Protein AF-A0A2M9LWJ1-F1 (afdb_monomer)

Secondary structure (DSSP, 8-state):
---TTS-EEEEEEE-----TTSSS----HHHHHHHHHHHHHHTT--EEEEEEE-SS-GGGGTTSSPTT-EEE--SS--BTTS---EEEEES---SSEEEEEPPP-S-SB-EEEEE-----SS-EE--B-TTT-PEEEEGGG--STTPPEEEE-----STT-EE---------------

Foldseek 3Di:
DDDPPQLEAEEEDDADLDDPPDPDDRQCLQVVQVVVCVVCVVVVRNKYKYWFFRNAAPVVCPPSHPPQKDKAFAVWQQFDVTGRGTTMIISDDDPQWHWHADDDPPDRGGIDTDGPPPDDDQFFDWDADPVPRFTFFFPPLDPDPPTDTDTHHDDPDDRRGDGDPDDDDDDDDDDDDD

Structure (mmCIF, N/CA/C/O backbone):
data_AF-A0A2M9LWJ1-F1
#
_entry.id   AF-A0A2M9LWJ1-F1
#
loop_
_atom_site.group_PDB
_atom_site.id
_atom_site.type_symbol
_atom_site.label_atom_id
_atom_site.label_alt_id
_atom_site.label_comp_id
_atom_site.label_asym_id
_atom_site.label_entity_id
_atom_site.label_seq_id
_atom_site.pdbx_PDB_ins_code
_atom_site.Cartn_x
_atom_site.Cartn_y
_atom_site.Cartn_z
_atom_site.occupancy
_atom_site.B_iso_or_equiv
_atom_site.auth_seq_id
_atom_site.auth_comp_id
_atom_site.auth_asym_id
_atom_site.auth_atom_id
_atom_site.pdbx_PDB_model_num
ATOM 1 N N . MET A 1 1 ? -8.761 3.188 8.878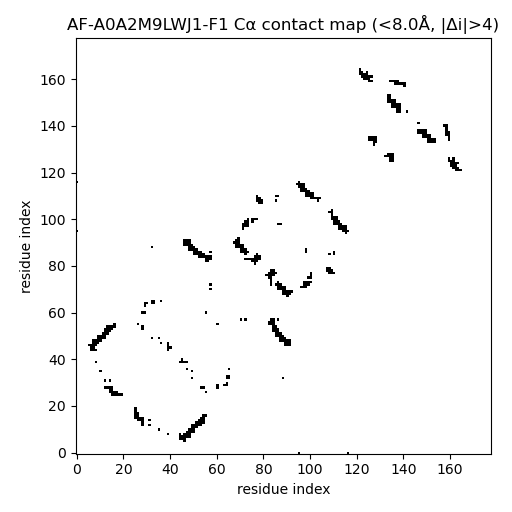 1.00 38.19 1 MET A N 1
ATOM 2 C CA . MET A 1 1 ? -7.826 3.070 10.021 1.00 38.19 1 MET A CA 1
ATOM 3 C C . MET A 1 1 ? -7.376 1.626 10.063 1.00 38.19 1 MET A C 1
ATOM 5 O O . MET A 1 1 ? -8.198 0.788 10.405 1.00 38.19 1 MET A O 1
ATOM 9 N N . VAL A 1 2 ? -6.144 1.337 9.644 1.00 34.84 2 VAL A N 1
ATOM 10 C CA . VAL A 1 2 ? -5.595 -0.022 9.734 1.00 34.84 2 VAL A CA 1
ATOM 11 C C . VAL A 1 2 ? -5.084 -0.210 11.159 1.00 34.84 2 VAL A C 1
ATOM 13 O O . VAL A 1 2 ? -4.235 0.548 11.622 1.00 34.84 2 VAL A O 1
ATOM 16 N N . ARG A 1 3 ? -5.701 -1.128 11.899 1.00 43.53 3 ARG A N 1
ATOM 17 C CA . ARG A 1 3 ? -5.368 -1.469 13.288 1.00 43.53 3 ARG A CA 1
ATOM 18 C C . ARG A 1 3 ? -4.358 -2.621 13.253 1.00 43.53 3 ARG A C 1
ATOM 20 O O . ARG A 1 3 ? -4.445 -3.476 12.378 1.00 43.53 3 ARG A O 1
ATOM 27 N N . SER A 1 4 ? -3.451 -2.731 14.229 1.00 43.22 4 SER A N 1
ATOM 28 C CA . SER A 1 4 ? -2.520 -3.882 14.292 1.00 43.22 4 SER A CA 1
ATOM 29 C C . SER A 1 4 ? -3.227 -5.250 14.426 1.00 43.22 4 SER A C 1
ATOM 31 O O . SER A 1 4 ? -2.601 -6.288 14.245 1.00 43.22 4 SER A O 1
ATOM 33 N N . ALA A 1 5 ? -4.547 -5.254 14.660 1.00 47.94 5 ALA A N 1
ATOM 34 C CA . ALA A 1 5 ? -5.432 -6.418 14.663 1.00 47.94 5 ALA A CA 1
ATOM 35 C C . ALA A 1 5 ? -5.882 -6.906 13.264 1.00 47.94 5 ALA A C 1
ATOM 37 O O . ALA A 1 5 ? -6.623 -7.882 13.177 1.00 47.94 5 ALA A O 1
ATOM 38 N N . ASP A 1 6 ? -5.483 -6.255 12.165 1.00 59.81 6 ASP A N 1
ATOM 39 C CA . ASP A 1 6 ? -6.074 -6.515 10.844 1.00 59.81 6 ASP A CA 1
ATOM 40 C C . ASP A 1 6 ? -5.615 -7.807 10.145 1.00 59.81 6 ASP A C 1
ATOM 42 O O . ASP A 1 6 ? -6.135 -8.099 9.067 1.00 59.81 6 ASP A O 1
ATOM 46 N N . HIS A 1 7 ? -4.696 -8.590 10.731 1.00 78.38 7 HIS A N 1
ATOM 47 C CA . HIS A 1 7 ? -4.154 -9.824 10.133 1.00 78.38 7 HIS A CA 1
ATOM 48 C C . HIS A 1 7 ? -3.748 -9.630 8.659 1.00 78.38 7 HIS A C 1
ATOM 50 O O . HIS A 1 7 ? -4.214 -10.341 7.766 1.00 78.38 7 HIS A O 1
ATOM 56 N N . VAL A 1 8 ? -2.893 -8.637 8.403 1.00 83.38 8 VAL A N 1
ATOM 57 C CA . VAL A 1 8 ? -2.339 -8.349 7.073 1.00 83.38 8 VAL A CA 1
ATOM 58 C C . VAL A 1 8 ? -0.885 -8.808 7.026 1.00 83.38 8 VAL A C 1
ATOM 60 O O . VAL A 1 8 ? -0.083 -8.396 7.862 1.00 83.38 8 VAL A O 1
ATOM 63 N N . LEU A 1 9 ? -0.534 -9.651 6.052 1.00 84.81 9 LEU A N 1
ATOM 64 C CA . LEU A 1 9 ? 0.857 -10.010 5.778 1.00 84.81 9 LEU A CA 1
ATOM 65 C C . LEU A 1 9 ? 1.470 -9.004 4.801 1.00 84.81 9 LEU A C 1
ATOM 67 O O . LEU A 1 9 ? 0.898 -8.763 3.741 1.00 84.81 9 LEU A O 1
ATOM 71 N N . PHE A 1 10 ? 2.647 -8.471 5.122 1.00 89.06 10 PHE A N 1
ATOM 72 C CA . PHE A 1 10 ? 3.392 -7.559 4.253 1.00 89.06 10 PHE A CA 1
ATOM 73 C C . PHE A 1 10 ? 4.615 -8.256 3.650 1.00 89.06 10 PHE A C 1
ATOM 75 O O . PHE A 1 10 ? 5.293 -9.025 4.335 1.00 89.06 10 PHE A O 1
ATOM 82 N N . ALA A 1 11 ? 4.906 -7.966 2.385 1.00 87.56 11 ALA A N 1
ATOM 83 C CA . ALA A 1 11 ? 6.144 -8.338 1.715 1.00 87.56 11 ALA A CA 1
ATOM 84 C C . ALA A 1 11 ? 6.721 -7.155 0.943 1.00 87.56 11 ALA A C 1
ATOM 86 O O . ALA A 1 11 ? 5.984 -6.416 0.292 1.00 87.56 11 ALA A O 1
ATOM 87 N N . SER A 1 12 ? 8.047 -7.045 0.983 1.00 88.25 12 SER A N 1
ATOM 88 C CA . SER A 1 12 ? 8.803 -6.215 0.051 1.00 88.25 12 SER A CA 1
ATOM 89 C C . SER A 1 12 ? 9.135 -7.028 -1.202 1.00 88.25 12 SER A C 1
ATOM 91 O O . SER A 1 12 ? 9.485 -8.209 -1.095 1.00 88.25 12 SER A O 1
ATOM 93 N N . VAL A 1 13 ? 8.996 -6.420 -2.377 1.00 88.69 13 VAL A N 1
ATOM 94 C CA . VAL A 1 13 ? 9.279 -7.020 -3.683 1.00 88.69 13 VAL A CA 1
ATOM 95 C C . VAL A 1 13 ? 10.313 -6.174 -4.416 1.00 88.69 13 VAL A C 1
ATOM 97 O O . VAL A 1 13 ? 10.256 -4.950 -4.394 1.00 88.69 13 VAL A O 1
ATOM 100 N N . HIS A 1 14 ? 11.248 -6.855 -5.071 1.00 89.81 14 HIS A N 1
ATOM 101 C CA . HIS A 1 14 ? 12.153 -6.278 -6.054 1.00 89.81 14 HIS A CA 1
ATOM 102 C C . HIS A 1 14 ? 12.177 -7.247 -7.241 1.00 89.81 14 HIS A C 1
ATOM 104 O O . HIS A 1 14 ? 12.810 -8.303 -7.181 1.00 89.81 14 HIS A O 1
ATOM 110 N N . ALA A 1 15 ? 11.381 -6.948 -8.263 1.00 88.81 15 ALA A N 1
ATOM 111 C CA . ALA A 1 15 ? 11.248 -7.754 -9.470 1.00 88.81 15 ALA A CA 1
ATOM 112 C C . ALA A 1 15 ? 12.437 -7.524 -10.411 1.00 88.81 15 ALA A C 1
ATOM 114 O O . ALA A 1 15 ? 13.068 -6.472 -10.390 1.00 88.81 15 ALA A O 1
ATOM 115 N N . SER A 1 16 ? 12.738 -8.494 -11.265 1.00 85.50 16 SER A N 1
ATOM 116 C CA . SER A 1 16 ? 13.806 -8.382 -12.252 1.00 85.50 16 SER A CA 1
ATOM 117 C C . SER A 1 16 ? 13.533 -7.270 -13.267 1.00 85.50 16 SER A C 1
ATOM 119 O O . SER A 1 16 ? 12.452 -7.183 -13.853 1.00 85.50 16 SER A O 1
ATOM 121 N N . ALA A 1 17 ? 14.566 -6.482 -13.567 1.00 78.25 17 ALA A N 1
ATOM 122 C CA . ALA A 1 17 ? 14.519 -5.449 -14.597 1.00 78.25 17 ALA A CA 1
ATOM 123 C C . ALA A 1 17 ? 14.454 -5.989 -16.045 1.00 78.25 17 ALA A C 1
ATOM 125 O O . ALA A 1 17 ? 14.194 -5.185 -16.934 1.00 78.25 17 ALA A O 1
ATOM 126 N N . GLY A 1 18 ? 14.651 -7.307 -16.263 1.00 67.56 18 GLY A N 1
ATOM 127 C CA . GLY A 1 18 ? 14.915 -8.066 -17.514 1.00 67.56 18 GLY A CA 1
ATOM 128 C C . GLY A 1 18 ? 14.468 -7.530 -18.897 1.00 67.56 18 GLY A C 1
ATOM 129 O O . GLY A 1 18 ? 13.638 -6.640 -19.034 1.00 67.56 18 GLY A O 1
ATOM 130 N N . ASN A 1 19 ? 15.038 -8.082 -19.975 1.00 54.03 19 ASN A N 1
ATOM 131 C CA . ASN A 1 19 ? 15.033 -7.483 -21.320 1.00 54.03 19 ASN A CA 1
ATOM 132 C C . ASN A 1 19 ? 13.627 -7.355 -21.959 1.00 54.03 19 ASN A C 1
ATOM 134 O O . ASN A 1 19 ? 12.886 -8.328 -22.061 1.00 54.03 19 ASN A O 1
ATOM 138 N N . ARG A 1 20 ? 13.293 -6.167 -22.492 1.00 55.47 20 ARG A N 1
ATOM 139 C CA . ARG A 1 20 ? 12.019 -5.885 -23.193 1.00 55.47 20 ARG A CA 1
ATOM 140 C C . ARG A 1 20 ? 11.895 -6.567 -24.573 1.00 55.47 20 ARG A C 1
ATOM 142 O O . ARG A 1 20 ? 10.786 -6.670 -25.087 1.00 55.47 20 ARG A O 1
ATOM 149 N N . ASN A 1 21 ? 13.000 -7.049 -25.161 1.00 49.41 21 ASN A N 1
ATOM 150 C CA . ASN A 1 21 ? 13.077 -7.451 -26.581 1.00 49.41 21 ASN A CA 1
ATOM 151 C C . ASN A 1 21 ? 13.347 -8.950 -26.862 1.00 49.41 21 ASN A C 1
ATOM 153 O O . ASN A 1 21 ? 13.625 -9.312 -28.004 1.00 49.41 21 ASN A O 1
ATOM 157 N N . GLY A 1 22 ? 13.275 -9.843 -25.872 1.00 39.69 22 GLY A N 1
ATOM 158 C CA . GLY A 1 22 ? 13.465 -11.289 -26.067 1.00 39.69 22 GLY A CA 1
ATOM 159 C C . GLY A 1 22 ? 12.186 -12.061 -25.763 1.00 39.69 22 GLY A C 1
ATOM 160 O O . GLY A 1 22 ? 11.661 -11.965 -24.661 1.00 39.69 22 GLY A O 1
ATOM 161 N N . GLY A 1 23 ? 11.659 -12.810 -26.733 1.00 39.06 23 GLY A N 1
ATOM 162 C CA . GLY A 1 23 ? 10.377 -13.507 -26.629 1.00 39.06 23 GLY A CA 1
ATOM 163 C C . GLY A 1 23 ? 10.210 -14.358 -25.362 1.00 39.06 23 GLY A C 1
ATOM 164 O O . GLY A 1 23 ? 10.732 -15.462 -25.274 1.00 39.06 23 GLY A O 1
ATOM 165 N N . GLY A 1 24 ? 9.379 -13.863 -24.441 1.00 48.12 24 GLY A N 1
ATOM 166 C CA . GLY A 1 24 ? 8.673 -14.639 -23.423 1.00 48.12 24 GLY A CA 1
ATOM 167 C C . GLY A 1 24 ? 9.402 -14.871 -22.092 1.00 48.12 24 GLY A C 1
ATOM 168 O O . GLY A 1 24 ? 10.193 -15.801 -21.995 1.00 48.12 24 GLY A O 1
ATOM 169 N N . ARG A 1 25 ? 8.928 -14.161 -21.042 1.00 50.69 25 ARG A N 1
ATOM 170 C CA . ARG A 1 25 ? 8.885 -14.512 -19.586 1.00 50.69 25 ARG A CA 1
ATOM 171 C C . ARG A 1 25 ? 9.586 -13.577 -18.565 1.00 50.69 25 ARG A C 1
ATOM 173 O O . ARG A 1 25 ? 9.673 -13.966 -17.406 1.00 50.69 25 ARG A O 1
ATOM 180 N N . ASP A 1 26 ? 9.910 -12.323 -18.891 1.00 53.44 26 ASP A N 1
ATOM 181 C CA . ASP A 1 26 ? 10.683 -11.427 -17.990 1.00 53.44 26 ASP A CA 1
ATOM 182 C C . ASP A 1 26 ? 9.861 -10.362 -17.219 1.00 53.44 26 ASP A C 1
ATOM 184 O O . ASP A 1 26 ? 10.235 -9.192 -17.133 1.00 53.44 26 ASP A O 1
ATOM 188 N N . ALA A 1 27 ? 8.721 -10.756 -16.646 1.00 63.47 27 ALA A N 1
ATOM 189 C CA . ALA A 1 27 ? 8.025 -9.981 -15.609 1.00 63.47 27 ALA A CA 1
ATOM 190 C C . ALA A 1 27 ? 7.715 -10.930 -14.446 1.00 63.47 27 ALA A C 1
ATOM 192 O O . ALA A 1 27 ? 6.667 -11.583 -14.410 1.00 63.47 27 ALA A O 1
ATOM 193 N N . ASP A 1 28 ? 8.671 -11.081 -13.534 1.00 82.56 28 ASP A N 1
ATOM 194 C CA . ASP A 1 28 ? 8.574 -11.964 -12.369 1.00 82.56 28 ASP A CA 1
ATOM 195 C C . ASP A 1 28 ? 7.789 -11.342 -11.202 1.00 82.56 28 ASP A C 1
ATOM 197 O O . ASP A 1 28 ? 7.382 -12.075 -10.299 1.00 82.56 28 ASP A O 1
ATOM 201 N N . GLY A 1 29 ? 7.437 -10.054 -11.285 1.00 86.69 29 GLY A N 1
ATOM 202 C CA . GLY A 1 29 ? 6.524 -9.368 -10.365 1.00 86.69 29 GLY A CA 1
ATOM 203 C C . GLY A 1 29 ? 5.221 -10.140 -10.088 1.00 86.69 29 GLY A C 1
ATOM 204 O O . GLY A 1 29 ? 5.003 -10.572 -8.953 1.00 86.69 29 GLY A O 1
ATOM 205 N N . PRO A 1 30 ? 4.354 -10.414 -11.087 1.00 88.38 30 PRO A N 1
ATOM 206 C CA . PRO A 1 30 ? 3.117 -11.162 -10.853 1.00 88.38 30 PRO A CA 1
ATOM 207 C C . PRO A 1 30 ? 3.336 -12.593 -10.328 1.00 88.38 30 PRO A C 1
ATOM 209 O O . PRO A 1 30 ? 2.614 -13.004 -9.415 1.00 88.38 30 PRO A O 1
ATOM 212 N N . PRO A 1 31 ? 4.308 -13.386 -10.829 1.00 88.69 31 PRO A N 1
ATOM 213 C CA . PRO A 1 31 ? 4.704 -14.636 -10.179 1.00 88.69 31 PRO A CA 1
ATOM 214 C C . PRO A 1 31 ? 5.088 -14.502 -8.695 1.00 88.69 31 PRO A C 1
ATOM 216 O O . PRO A 1 31 ? 4.657 -15.346 -7.904 1.00 88.69 31 PRO A O 1
ATOM 219 N N . LEU A 1 32 ? 5.849 -13.475 -8.301 1.00 89.75 32 LEU A N 1
ATOM 220 C CA . LEU A 1 32 ? 6.215 -13.216 -6.901 1.00 89.75 32 LEU A CA 1
ATOM 221 C C . LEU A 1 32 ? 4.973 -12.917 -6.051 1.00 89.75 32 LEU A C 1
ATOM 223 O O . LEU A 1 32 ? 4.789 -13.536 -5.001 1.00 89.75 32 LEU A O 1
ATOM 227 N N . VAL A 1 33 ? 4.061 -12.077 -6.551 1.00 92.25 33 VAL A N 1
ATOM 228 C CA . VAL A 1 33 ? 2.785 -11.762 -5.881 1.00 92.25 33 VAL A CA 1
ATOM 229 C C . VAL A 1 33 ? 1.932 -13.016 -5.688 1.00 92.25 33 VAL A C 1
ATOM 231 O O . VAL A 1 33 ? 1.419 -13.250 -4.596 1.00 92.25 33 VAL A O 1
ATOM 234 N N . ARG A 1 34 ? 1.810 -13.880 -6.707 1.00 92.50 34 ARG A N 1
ATOM 235 C CA . ARG A 1 34 ? 1.049 -15.139 -6.588 1.00 92.50 34 ARG A CA 1
ATOM 236 C C . ARG A 1 34 ? 1.642 -16.076 -5.536 1.00 92.50 34 ARG A C 1
ATOM 238 O O . ARG A 1 34 ? 0.894 -16.666 -4.758 1.00 92.50 34 ARG A O 1
ATOM 245 N N . ARG A 1 35 ? 2.973 -16.209 -5.493 1.00 91.31 35 ARG A N 1
ATOM 246 C CA . ARG A 1 35 ? 3.663 -17.027 -4.479 1.00 91.31 35 ARG A CA 1
ATOM 247 C C . ARG A 1 35 ? 3.442 -16.472 -3.076 1.00 91.31 35 ARG A C 1
ATOM 249 O O . ARG A 1 35 ? 3.185 -17.242 -2.154 1.00 91.31 35 ARG A O 1
ATOM 256 N N . PHE A 1 36 ? 3.494 -15.154 -2.927 1.00 92.00 36 PHE A N 1
ATOM 257 C CA . PHE A 1 36 ? 3.243 -14.489 -1.657 1.00 92.00 36 PHE A CA 1
ATOM 258 C C . PHE A 1 36 ? 1.789 -14.645 -1.187 1.00 92.00 36 PHE A C 1
ATOM 260 O O . PHE A 1 36 ? 1.556 -15.055 -0.051 1.00 92.00 36 PHE A O 1
ATOM 267 N N . ALA A 1 37 ? 0.812 -14.432 -2.071 1.00 93.19 37 ALA A N 1
ATOM 268 C CA . ALA A 1 37 ? -0.602 -14.650 -1.771 1.00 93.19 37 ALA A CA 1
ATOM 269 C C . ALA A 1 37 ? -0.882 -16.109 -1.355 1.00 93.19 37 ALA A C 1
ATOM 271 O O . ALA A 1 37 ? -1.587 -16.355 -0.376 1.00 93.19 37 ALA A O 1
ATOM 272 N N . ALA A 1 38 ? -0.272 -17.088 -2.036 1.00 93.06 38 ALA A N 1
ATOM 273 C CA . ALA A 1 38 ? -0.357 -18.496 -1.645 1.00 93.06 38 ALA A CA 1
ATOM 274 C C . ALA A 1 38 ? 0.287 -18.757 -0.269 1.00 93.06 38 ALA A C 1
ATOM 276 O O . ALA A 1 38 ? -0.269 -19.479 0.556 1.00 93.06 38 ALA A O 1
ATOM 277 N N . ALA A 1 39 ? 1.432 -18.132 0.017 1.00 88.94 39 ALA A N 1
ATOM 278 C CA . ALA A 1 39 ? 2.107 -18.240 1.307 1.00 88.94 39 ALA A CA 1
ATOM 279 C C . ALA A 1 39 ? 1.286 -17.637 2.464 1.00 88.94 39 ALA A C 1
ATOM 281 O O . ALA A 1 39 ? 1.314 -18.190 3.570 1.00 88.94 39 ALA A O 1
ATOM 282 N N . ALA A 1 40 ? 0.555 -16.544 2.218 1.00 89.31 40 ALA A N 1
ATOM 283 C CA . ALA A 1 40 ? -0.401 -15.965 3.160 1.00 89.31 40 ALA A CA 1
ATOM 284 C C . ALA A 1 40 ? -1.571 -16.928 3.422 1.00 89.31 40 ALA A C 1
ATOM 286 O O . ALA A 1 40 ? -1.889 -17.213 4.579 1.00 89.31 40 ALA A O 1
ATOM 287 N N . ALA A 1 41 ? -2.130 -17.522 2.361 1.00 90.12 41 ALA A N 1
ATOM 288 C CA . ALA A 1 41 ? -3.214 -18.498 2.460 1.00 90.12 41 ALA A CA 1
ATOM 289 C C . ALA A 1 41 ? -2.818 -19.742 3.278 1.00 90.12 41 ALA A C 1
ATOM 291 O O . ALA A 1 41 ? -3.551 -20.133 4.186 1.00 90.12 41 ALA A O 1
ATOM 292 N N . THR A 1 42 ? -1.627 -20.313 3.051 1.00 91.44 42 THR A N 1
ATOM 293 C CA . THR A 1 42 ? -1.104 -21.447 3.845 1.00 91.44 42 THR A CA 1
ATOM 294 C C . THR A 1 42 ? -0.969 -21.106 5.333 1.00 91.44 42 THR A C 1
ATOM 296 O O . THR A 1 42 ? -1.140 -21.971 6.189 1.00 91.44 42 THR A O 1
ATOM 299 N N . ARG A 1 43 ? -0.705 -19.836 5.659 1.00 85.88 43 ARG A N 1
ATOM 300 C CA . ARG A 1 43 ? -0.620 -19.326 7.038 1.00 85.88 43 ARG A CA 1
ATOM 301 C C . ARG A 1 43 ? -1.971 -18.902 7.615 1.00 85.88 43 ARG A C 1
ATOM 303 O O . ARG A 1 43 ? -2.010 -18.419 8.741 1.00 85.88 43 ARG A O 1
ATOM 310 N N . ARG A 1 44 ? -3.068 -19.082 6.868 1.00 88.00 44 ARG A N 1
ATOM 311 C CA . ARG A 1 44 ? -4.422 -18.623 7.225 1.00 88.00 44 ARG A CA 1
ATOM 312 C C . ARG A 1 44 ? -4.498 -17.109 7.458 1.00 88.00 44 ARG A C 1
ATOM 314 O O . ARG A 1 44 ? -5.311 -16.641 8.249 1.00 88.00 44 ARG A O 1
ATOM 321 N N . ILE A 1 45 ? -3.666 -16.345 6.752 1.00 86.69 45 ILE A N 1
ATOM 322 C CA . ILE A 1 45 ? -3.702 -14.884 6.765 1.00 86.69 45 ILE A CA 1
ATOM 323 C C . ILE A 1 45 ? -4.506 -14.432 5.546 1.00 86.69 45 ILE A C 1
ATOM 325 O O . ILE A 1 45 ? -4.073 -14.590 4.406 1.00 86.69 45 ILE A O 1
ATOM 329 N N . ALA A 1 46 ? -5.707 -13.908 5.792 1.00 86.44 46 ALA A N 1
ATOM 330 C CA . ALA A 1 46 ? -6.672 -13.592 4.739 1.00 86.44 46 ALA A CA 1
ATOM 331 C C . ALA A 1 46 ? -6.304 -12.346 3.919 1.00 86.44 46 ALA A C 1
ATOM 333 O O . ALA A 1 46 ? -6.779 -12.192 2.796 1.00 86.44 46 ALA A O 1
ATOM 334 N N . ARG A 1 47 ? -5.483 -11.448 4.471 1.00 90.00 47 ARG A N 1
ATOM 335 C CA . ARG A 1 47 ? -5.129 -10.168 3.854 1.00 90.00 47 ARG A CA 1
ATOM 336 C C . ARG A 1 47 ? -3.630 -10.093 3.610 1.00 90.00 47 ARG A C 1
ATOM 338 O O . ARG A 1 47 ? -2.839 -10.470 4.473 1.00 90.00 47 ARG A O 1
ATOM 345 N N . TRP A 1 48 ? -3.229 -9.593 2.452 1.00 91.12 48 TRP A N 1
ATOM 346 C CA . TRP A 1 48 ? -1.821 -9.498 2.086 1.00 91.12 48 TRP A CA 1
ATOM 347 C C . TRP A 1 48 ? -1.529 -8.229 1.291 1.00 91.12 48 TRP A C 1
ATOM 349 O O . TRP A 1 48 ? -2.390 -7.724 0.573 1.00 91.12 48 TRP A O 1
ATOM 359 N N . VAL A 1 49 ? -0.306 -7.725 1.423 1.00 90.88 49 VAL A N 1
ATOM 360 C CA . VAL A 1 49 ? 0.230 -6.564 0.704 1.00 90.88 49 VAL A CA 1
ATOM 361 C C . VAL A 1 49 ? 1.630 -6.906 0.211 1.00 90.88 49 VAL A C 1
ATOM 363 O O . VAL A 1 49 ? 2.492 -7.276 1.005 1.00 90.88 49 VAL A O 1
ATOM 366 N N . ALA A 1 50 ? 1.854 -6.786 -1.092 1.00 92.06 50 ALA A N 1
ATOM 367 C CA . ALA A 1 50 ? 3.171 -6.857 -1.712 1.00 92.06 50 ALA A CA 1
ATOM 368 C C . ALA A 1 50 ? 3.515 -5.467 -2.249 1.00 92.06 50 ALA A C 1
ATOM 370 O O . ALA A 1 50 ? 2.776 -4.953 -3.083 1.00 92.06 50 ALA A O 1
ATOM 371 N N . LEU A 1 51 ? 4.596 -4.862 -1.765 1.00 91.25 51 LEU A N 1
ATOM 372 C CA . LEU A 1 51 ? 5.005 -3.504 -2.124 1.00 91.25 51 LEU A CA 1
ATOM 373 C C . LEU A 1 51 ? 6.477 -3.448 -2.525 1.00 91.25 51 LEU A C 1
ATOM 375 O O . LEU A 1 51 ? 7.275 -4.223 -2.006 1.00 91.25 51 LEU A O 1
ATOM 379 N N . GLY A 1 52 ? 6.837 -2.519 -3.402 1.00 89.62 52 GLY A N 1
ATOM 380 C CA . GLY A 1 52 ? 8.226 -2.273 -3.787 1.00 89.62 52 GLY A CA 1
ATOM 381 C C . GLY A 1 52 ? 8.385 -2.082 -5.287 1.00 89.62 52 GLY A C 1
ATOM 382 O O . GLY A 1 52 ? 7.427 -1.707 -5.962 1.00 89.62 52 GLY A O 1
ATOM 383 N N . ASP A 1 53 ? 9.590 -2.354 -5.777 1.00 90.88 53 ASP A N 1
ATOM 384 C CA . ASP A 1 53 ? 9.976 -2.173 -7.172 1.00 90.88 53 ASP A CA 1
ATOM 385 C C . ASP A 1 53 ? 9.557 -3.390 -8.009 1.00 90.88 53 ASP A C 1
ATOM 387 O O . ASP A 1 53 ? 10.068 -4.503 -7.858 1.00 90.88 53 ASP A O 1
ATOM 391 N N . PHE A 1 54 ? 8.603 -3.186 -8.907 1.00 89.81 54 PHE A N 1
ATOM 392 C CA . PHE A 1 54 ? 8.117 -4.190 -9.848 1.00 89.81 54 PHE A CA 1
ATOM 393 C C . PHE A 1 54 ? 8.738 -4.064 -11.242 1.00 89.81 54 PHE A C 1
ATOM 395 O O . PHE A 1 54 ? 8.440 -4.891 -12.112 1.00 89.81 54 PHE A O 1
ATOM 402 N N . ASN A 1 55 ? 9.590 -3.059 -11.460 1.00 89.19 55 ASN A N 1
ATOM 403 C CA . ASN A 1 55 ? 10.349 -2.827 -12.683 1.00 89.19 55 ASN A CA 1
ATOM 404 C C . ASN A 1 55 ? 9.514 -2.724 -13.976 1.00 89.19 55 ASN A C 1
ATOM 406 O O . ASN A 1 55 ? 10.049 -2.850 -15.081 1.00 89.19 55 ASN A O 1
ATOM 410 N N . ARG A 1 56 ? 8.202 -2.481 -13.871 1.00 87.94 56 ARG A N 1
ATOM 411 C CA . ARG A 1 56 ? 7.260 -2.281 -14.989 1.00 87.94 56 ARG A CA 1
ATOM 412 C C . ARG A 1 56 ? 6.129 -1.373 -14.551 1.00 87.94 56 ARG A C 1
ATOM 414 O O . ARG A 1 56 ? 5.735 -1.468 -13.394 1.00 87.94 56 ARG A O 1
ATOM 421 N N . ASP A 1 57 ? 5.539 -0.629 -15.478 1.00 88.50 57 ASP A N 1
ATOM 422 C CA . ASP A 1 57 ? 4.382 0.208 -15.170 1.00 88.50 57 ASP A CA 1
ATOM 423 C C . ASP A 1 57 ? 3.180 -0.625 -14.680 1.00 88.50 57 ASP A C 1
ATOM 425 O O . ASP A 1 57 ? 2.985 -1.767 -15.129 1.00 88.50 57 ASP A O 1
ATOM 429 N N . PRO A 1 58 ? 2.323 -0.081 -13.793 1.00 87.88 58 PRO A N 1
ATOM 430 C CA . PRO A 1 58 ? 1.255 -0.861 -13.169 1.00 87.88 58 PRO A CA 1
ATOM 431 C C . PRO A 1 58 ? 0.270 -1.465 -14.180 1.00 87.88 58 PRO A C 1
ATOM 433 O O . PRO A 1 58 ? -0.216 -2.586 -14.004 1.00 87.88 58 PRO A O 1
ATOM 436 N N . GLY A 1 59 ? 0.012 -0.748 -15.281 1.00 83.31 59 GLY A N 1
ATOM 437 C CA . GLY A 1 59 ? -0.873 -1.195 -16.357 1.00 83.31 59 GLY A CA 1
ATOM 438 C C . GLY A 1 59 ? -0.382 -2.449 -17.089 1.00 83.31 59 GLY A C 1
ATOM 439 O O . GLY A 1 59 ? -1.204 -3.245 -17.546 1.00 83.31 59 GLY A O 1
ATOM 440 N N . GLU A 1 60 ? 0.934 -2.678 -17.150 1.00 82.19 60 GLU A N 1
ATOM 441 C CA . GLU A 1 60 ? 1.539 -3.829 -17.838 1.00 82.19 60 GLU A CA 1
ATOM 442 C C . GLU A 1 60 ? 1.369 -5.148 -17.067 1.00 82.19 60 GLU A C 1
ATOM 444 O O . GLU A 1 60 ? 1.512 -6.239 -17.628 1.00 82.19 60 GLU A O 1
ATOM 449 N N . GLN A 1 61 ? 1.041 -5.064 -15.776 1.00 75.62 61 GLN A N 1
ATOM 450 C CA . GLN A 1 61 ? 0.884 -6.219 -14.891 1.00 75.62 61 GLN A CA 1
ATOM 451 C C . GLN A 1 61 ? -0.566 -6.732 -14.820 1.00 75.62 61 GLN A C 1
ATOM 453 O O . GLN A 1 61 ? -0.833 -7.787 -14.225 1.00 75.62 61 GLN A O 1
ATOM 458 N N . ASN A 1 62 ? -1.508 -6.016 -15.444 1.00 70.38 62 ASN A N 1
ATOM 459 C CA . ASN A 1 62 ? -2.931 -6.339 -15.419 1.00 70.38 62 ASN A CA 1
ATOM 460 C C . ASN A 1 62 ? -3.231 -7.728 -16.013 1.00 70.38 62 ASN A C 1
ATOM 462 O O . ASN A 1 62 ? -2.649 -8.167 -17.003 1.00 70.38 62 ASN A O 1
ATOM 466 N N . GLY A 1 63 ? -4.152 -8.454 -15.371 1.00 69.62 63 GLY A N 1
ATOM 467 C CA . GLY A 1 63 ? -4.591 -9.791 -15.797 1.00 69.62 63 GLY A CA 1
ATOM 468 C C . GLY A 1 63 ? -3.653 -10.950 -15.428 1.00 69.62 63 GLY A C 1
ATOM 469 O O . GLY A 1 63 ? -3.988 -12.105 -15.680 1.00 69.62 63 GLY A O 1
ATOM 470 N N . ARG A 1 64 ? -2.499 -10.682 -14.798 1.00 80.12 64 ARG A N 1
ATOM 471 C CA . ARG A 1 64 ? -1.542 -11.717 -14.343 1.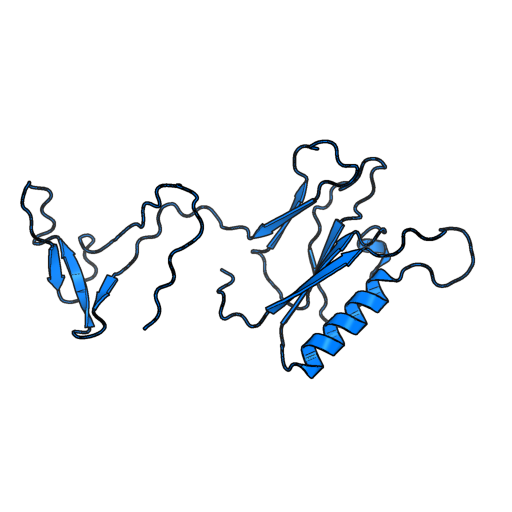00 80.12 64 ARG A CA 1
ATOM 472 C C . ARG A 1 64 ? -1.542 -11.919 -12.823 1.00 80.12 64 ARG A C 1
ATOM 474 O O . ARG A 1 64 ? -0.766 -12.724 -12.306 1.00 80.12 64 ARG A O 1
ATOM 481 N N . LEU A 1 65 ? -2.392 -11.202 -12.100 1.00 88.38 65 LEU A N 1
ATOM 482 C CA . LEU A 1 65 ? -2.441 -11.166 -10.638 1.00 88.38 65 LEU A CA 1
ATOM 483 C C . LEU A 1 65 ? -3.549 -12.081 -10.087 1.00 88.38 65 LEU A C 1
ATOM 485 O O . LEU A 1 65 ? -4.464 -12.442 -10.830 1.00 88.38 65 LEU A O 1
ATOM 489 N N . PRO A 1 66 ? -3.493 -12.475 -8.799 1.00 90.81 66 PRO A N 1
ATOM 490 C CA . PRO A 1 66 ? -4.620 -13.132 -8.139 1.00 90.81 66 PRO A CA 1
ATOM 491 C C . PRO A 1 66 ? -5.926 -12.338 -8.314 1.00 90.81 66 PRO A C 1
ATOM 493 O O . PRO A 1 66 ? -5.915 -11.105 -8.312 1.00 90.81 66 PRO A O 1
ATOM 496 N N . ALA A 1 67 ? -7.061 -13.029 -8.429 1.00 89.25 67 ALA A N 1
ATOM 497 C CA . ALA A 1 67 ? -8.365 -12.369 -8.511 1.00 89.25 67 ALA A CA 1
ATOM 498 C C . ALA A 1 67 ? -8.619 -11.479 -7.278 1.00 89.25 67 ALA A C 1
ATOM 500 O O . ALA A 1 67 ? -8.236 -11.831 -6.162 1.00 89.25 67 ALA A O 1
ATOM 501 N N . GLY A 1 68 ? -9.256 -10.323 -7.486 1.00 88.75 68 GLY A N 1
ATOM 502 C CA . GLY A 1 68 ? -9.506 -9.345 -6.420 1.00 88.75 68 GLY A CA 1
ATOM 503 C C . GLY A 1 68 ? -8.273 -8.545 -5.984 1.00 88.75 68 GLY A C 1
ATOM 504 O O . GLY A 1 68 ? -8.348 -7.821 -4.995 1.00 88.75 68 GLY A O 1
ATOM 505 N N . THR A 1 69 ? -7.148 -8.657 -6.701 1.00 91.62 69 THR A N 1
ATOM 506 C CA . THR A 1 69 ? -5.983 -7.797 -6.464 1.00 91.62 69 THR A CA 1
ATOM 507 C C . THR A 1 69 ? -6.285 -6.366 -6.895 1.00 91.62 69 THR A C 1
ATOM 509 O O . THR A 1 69 ? -6.779 -6.123 -7.994 1.00 91.62 69 THR A O 1
ATOM 512 N N . ARG A 1 70 ? -5.940 -5.425 -6.024 1.00 90.44 70 ARG A N 1
ATOM 513 C CA . ARG A 1 70 ? -5.940 -3.985 -6.250 1.00 90.44 70 ARG A CA 1
ATOM 514 C C . ARG A 1 70 ? -4.514 -3.485 -6.385 1.00 90.44 70 ARG A C 1
ATOM 516 O O . ARG A 1 70 ? -3.602 -4.048 -5.777 1.00 90.44 70 ARG A O 1
ATOM 523 N N . ILE A 1 71 ? -4.364 -2.429 -7.170 1.00 90.38 71 ILE A N 1
ATOM 524 C CA . ILE A 1 71 ? -3.112 -1.710 -7.372 1.00 90.38 71 ILE A CA 1
ATOM 525 C C . ILE A 1 71 ? -3.211 -0.393 -6.608 1.00 90.38 71 ILE A C 1
ATOM 527 O O . ILE A 1 71 ? -4.200 0.321 -6.752 1.00 90.38 71 ILE A O 1
ATOM 531 N N . TYR A 1 72 ? -2.201 -0.103 -5.795 1.00 88.88 72 TYR A N 1
ATOM 532 C CA . TYR A 1 72 ? -2.010 1.180 -5.133 1.00 88.88 72 TYR A CA 1
ATOM 533 C C . TYR A 1 72 ? -0.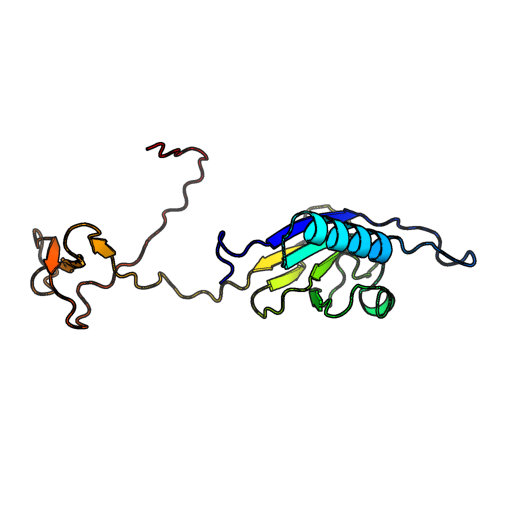732 1.793 -5.687 1.00 88.88 72 TYR A C 1
ATOM 535 O O . TYR A 1 72 ? 0.369 1.365 -5.333 1.00 88.88 72 TYR A O 1
ATOM 543 N N . ASN A 1 73 ? -0.893 2.751 -6.585 1.00 90.50 73 ASN A N 1
ATOM 544 C CA . ASN A 1 73 ? 0.181 3.422 -7.297 1.00 90.50 73 ASN A CA 1
ATOM 545 C C . ASN A 1 73 ? 0.047 4.945 -7.115 1.00 90.50 73 ASN A C 1
ATOM 547 O O . ASN A 1 73 ? -0.971 5.439 -6.633 1.00 90.50 73 ASN A O 1
ATOM 551 N N . SER A 1 74 ? 1.129 5.658 -7.388 1.00 87.00 74 SER A N 1
ATOM 552 C CA . SER A 1 74 ? 1.243 7.111 -7.254 1.00 87.00 74 SER A CA 1
ATOM 553 C C . SER A 1 74 ? 0.720 7.885 -8.461 1.00 87.00 74 SER A C 1
ATOM 555 O O . SER A 1 74 ? 0.530 9.097 -8.363 1.00 87.00 74 SER A O 1
ATOM 557 N N . GLU A 1 75 ? 0.525 7.188 -9.586 1.00 88.00 75 GLU A N 1
ATOM 558 C CA . GLU A 1 75 ? 0.207 7.756 -10.901 1.00 88.00 75 GLU A CA 1
ATOM 559 C C . GLU A 1 75 ? 1.291 8.729 -11.404 1.00 88.00 75 GLU A C 1
ATOM 561 O O . GLU A 1 75 ? 1.059 9.561 -12.281 1.00 88.00 75 GLU A O 1
ATOM 566 N N . GLN A 1 76 ? 2.493 8.632 -10.833 1.00 87.31 76 GLN A N 1
ATOM 567 C CA . GLN A 1 76 ? 3.648 9.477 -11.102 1.00 87.31 76 GLN A CA 1
ATOM 568 C C . GLN A 1 76 ? 4.886 8.604 -11.311 1.00 87.31 76 GLN A C 1
ATOM 570 O O . GLN A 1 76 ? 4.968 7.476 -10.828 1.00 87.31 76 GLN A O 1
ATOM 575 N N . ALA A 1 77 ? 5.882 9.144 -12.014 1.00 86.81 77 ALA A N 1
ATOM 576 C CA . ALA A 1 77 ? 7.172 8.483 -12.138 1.00 86.81 77 ALA A CA 1
ATOM 577 C C . ALA A 1 77 ? 7.826 8.330 -10.758 1.00 86.81 77 ALA A C 1
ATOM 579 O O . ALA A 1 77 ? 8.017 9.311 -10.033 1.00 86.81 77 ALA A O 1
ATOM 580 N N . THR A 1 78 ? 8.210 7.102 -10.417 1.00 87.19 78 THR A N 1
ATOM 581 C CA . THR A 1 78 ? 8.868 6.784 -9.142 1.00 87.19 78 THR A CA 1
ATOM 582 C C . THR A 1 78 ? 10.383 6.682 -9.281 1.00 87.19 78 THR A C 1
ATOM 584 O O . THR A 1 78 ? 11.064 6.493 -8.276 1.00 87.19 78 THR A O 1
ATOM 587 N N . GLN A 1 79 ? 10.910 6.842 -10.502 1.00 83.88 79 GLN A N 1
ATOM 588 C CA . GLN A 1 79 ? 12.330 6.714 -10.828 1.00 83.88 79 GLN A CA 1
ATOM 589 C C . GLN A 1 79 ? 12.810 7.675 -11.934 1.00 83.88 79 GLN A C 1
ATOM 591 O O . GLN A 1 79 ? 12.011 8.308 -12.626 1.00 83.88 79 GLN A O 1
ATOM 596 N N . ARG A 1 80 ? 14.137 7.808 -12.107 1.00 82.75 80 ARG A N 1
ATOM 597 C CA . ARG A 1 80 ? 14.782 8.845 -12.964 1.00 82.75 80 ARG A CA 1
ATOM 598 C C . ARG A 1 80 ? 14.464 8.759 -14.447 1.00 82.75 80 ARG A C 1
ATOM 600 O O . ARG A 1 80 ? 14.496 9.779 -15.122 1.00 82.75 80 ARG A O 1
ATOM 607 N N . SER A 1 81 ? 14.206 7.567 -14.958 1.00 83.00 81 SER A N 1
ATOM 608 C CA . SER A 1 81 ? 13.853 7.298 -16.352 1.00 83.00 81 SER A CA 1
ATOM 609 C C . SER A 1 81 ? 12.337 7.281 -16.588 1.00 83.00 81 SER A C 1
ATOM 611 O O . SER A 1 81 ? 11.877 6.601 -17.499 1.00 83.00 81 SER A O 1
ATOM 613 N N . GLU A 1 82 ? 11.578 8.010 -15.763 1.00 83.00 82 GLU A N 1
ATOM 614 C CA . GLU A 1 82 ? 10.169 8.383 -15.983 1.00 83.00 82 GLU A CA 1
ATOM 615 C C . GLU A 1 82 ? 9.125 7.250 -15.903 1.00 83.00 82 GLU A C 1
ATOM 617 O O . GLU A 1 82 ? 7.953 7.476 -16.186 1.00 83.00 82 GLU A O 1
ATOM 622 N N . GLY A 1 83 ? 9.511 6.049 -15.468 1.00 84.94 83 GLY A N 1
ATOM 623 C CA . GLY A 1 83 ? 8.573 4.942 -15.219 1.00 84.94 83 GLY A CA 1
ATOM 624 C C . GLY A 1 83 ? 7.961 4.966 -13.815 1.00 84.94 83 GLY A C 1
ATOM 625 O O . GLY A 1 83 ? 8.602 5.411 -12.860 1.00 84.94 83 GLY A O 1
ATOM 626 N N . GLU A 1 84 ? 6.750 4.434 -13.666 1.00 89.88 84 GLU A N 1
ATOM 627 C CA . GLU A 1 84 ? 6.165 4.122 -12.360 1.00 89.88 84 GLU A CA 1
ATOM 628 C C . GLU A 1 84 ? 6.491 2.667 -12.012 1.00 89.88 84 GLU A C 1
ATOM 630 O O . GLU A 1 84 ? 5.774 1.740 -12.380 1.00 89.88 84 GLU A O 1
ATOM 635 N N . LEU A 1 85 ? 7.625 2.444 -11.348 1.00 90.94 85 LEU A N 1
ATOM 636 C CA . LEU A 1 85 ? 8.121 1.092 -11.065 1.00 90.94 85 LEU A CA 1
ATOM 637 C C . LEU A 1 85 ? 7.786 0.634 -9.647 1.00 90.94 85 LEU A C 1
ATOM 639 O O . LEU A 1 85 ? 7.747 -0.565 -9.381 1.00 90.94 85 LEU A O 1
ATOM 643 N N . ASP A 1 86 ? 7.489 1.579 -8.758 1.00 91.38 86 ASP A N 1
ATOM 644 C CA . ASP A 1 86 ? 7.270 1.325 -7.346 1.00 91.38 86 ASP A CA 1
ATOM 645 C C . ASP A 1 86 ? 5.798 1.504 -6.968 1.00 91.38 86 ASP A C 1
ATOM 647 O O . ASP A 1 86 ? 5.254 2.607 -6.971 1.00 91.38 86 ASP A O 1
ATOM 651 N N . TYR A 1 87 ? 5.136 0.415 -6.596 1.00 90.94 87 TYR A N 1
ATOM 652 C CA . TYR A 1 87 ? 3.723 0.433 -6.207 1.00 90.94 87 TYR A CA 1
ATOM 653 C C . TYR A 1 87 ? 3.403 -0.731 -5.268 1.00 90.94 87 TYR A C 1
ATOM 655 O O . TYR A 1 87 ? 4.290 -1.463 -4.824 1.00 90.94 87 TYR A 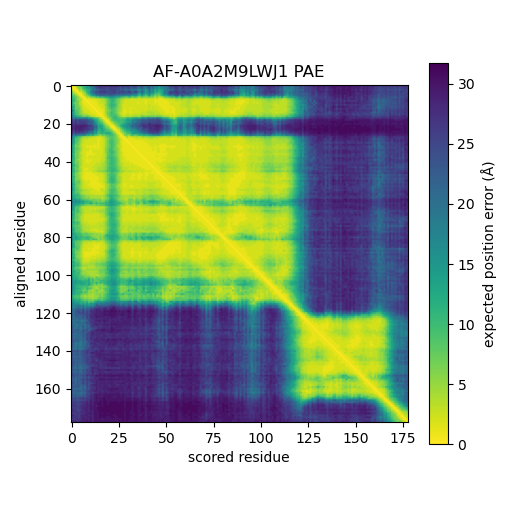O 1
ATOM 663 N N . MET A 1 88 ? 2.128 -0.893 -4.911 1.00 91.81 88 MET A N 1
ATOM 664 C CA . MET A 1 88 ? 1.662 -1.995 -4.072 1.00 91.81 88 MET A CA 1
ATOM 665 C C . MET A 1 88 ? 0.546 -2.783 -4.751 1.00 91.81 88 MET A C 1
ATOM 667 O O . MET A 1 88 ? -0.374 -2.216 -5.337 1.00 91.81 88 MET A O 1
ATOM 671 N N . PHE A 1 89 ? 0.577 -4.100 -4.577 1.00 92.12 89 PHE A N 1
ATOM 672 C CA . PHE A 1 89 ? -0.545 -4.990 -4.834 1.00 92.12 89 PHE A CA 1
ATOM 673 C C . PHE A 1 89 ? -1.126 -5.497 -3.522 1.00 92.12 89 PHE A C 1
ATOM 675 O O . PHE A 1 89 ? -0.393 -5.915 -2.623 1.00 92.12 89 PHE A O 1
ATOM 682 N N . SER A 1 90 ? -2.450 -5.530 -3.418 1.00 92.00 90 SER A N 1
ATOM 683 C CA . SER A 1 90 ? -3.117 -6.108 -2.253 1.00 92.00 90 SER A CA 1
ATOM 684 C C . SER A 1 90 ? -4.502 -6.636 -2.588 1.00 92.00 90 SER A C 1
ATOM 686 O O . SER A 1 90 ? -5.171 -6.118 -3.473 1.00 92.00 90 SER A O 1
ATOM 688 N N . ASN A 1 91 ? -4.969 -7.634 -1.842 1.00 91.50 91 ASN A N 1
ATOM 689 C CA . ASN A 1 91 ? -6.376 -8.037 -1.845 1.00 91.50 91 ASN A CA 1
ATOM 690 C C . ASN A 1 91 ? -7.245 -7.247 -0.845 1.00 91.50 91 ASN A C 1
ATOM 692 O O . ASN A 1 91 ? -8.422 -7.558 -0.670 1.00 91.50 91 ASN A O 1
ATOM 696 N N . VAL A 1 92 ? -6.674 -6.260 -0.153 1.00 88.19 92 VAL A N 1
ATOM 697 C CA . VAL A 1 92 ? -7.407 -5.355 0.733 1.00 88.19 92 VAL A CA 1
ATOM 698 C C . VAL A 1 92 ? -7.968 -4.212 -0.095 1.00 88.19 92 VAL A C 1
ATOM 700 O O . VAL A 1 92 ? -7.234 -3.567 -0.839 1.00 88.19 92 VAL A O 1
ATOM 703 N N . ASP A 1 93 ? -9.262 -3.955 0.065 1.00 86.50 93 ASP A N 1
ATOM 704 C CA . ASP A 1 93 ? -9.939 -2.770 -0.448 1.00 86.50 93 ASP A CA 1
ATOM 705 C C . ASP A 1 93 ? -9.936 -1.672 0.608 1.00 86.50 93 ASP A C 1
ATOM 707 O O . ASP A 1 93 ? -10.587 -1.796 1.648 1.00 86.50 93 ASP A O 1
ATOM 711 N N . THR A 1 94 ? -9.160 -0.620 0.379 1.00 79.31 94 THR A N 1
ATOM 712 C CA . THR A 1 94 ? -9.127 0.522 1.279 1.00 79.31 94 THR A CA 1
ATOM 713 C C . THR A 1 94 ? -8.820 1.799 0.524 1.00 79.31 94 THR A C 1
ATOM 715 O O . THR A 1 94 ? -7.995 1.830 -0.374 1.00 79.31 94 THR A O 1
ATOM 718 N N . GLN A 1 95 ? -9.449 2.889 0.941 1.00 74.25 95 GLN A N 1
ATOM 719 C CA . GLN A 1 95 ? -9.119 4.233 0.466 1.00 74.25 95 GLN A CA 1
ATOM 720 C C . GLN A 1 95 ? -8.047 4.898 1.336 1.00 74.25 95 GLN A C 1
ATOM 722 O O . GLN A 1 95 ? -7.650 6.028 1.087 1.00 74.25 95 GLN A O 1
ATOM 727 N N . THR A 1 96 ? -7.602 4.228 2.405 1.00 72.44 96 THR A N 1
ATOM 728 C CA . THR A 1 96 ? -6.667 4.814 3.368 1.00 72.44 96 THR A CA 1
ATOM 729 C C . THR A 1 96 ? -5.215 4.492 3.066 1.00 72.44 96 THR A C 1
ATOM 731 O O . THR A 1 96 ? -4.383 4.780 3.913 1.00 72.44 96 THR A O 1
ATOM 734 N N . TRP A 1 97 ? -4.892 3.831 1.958 1.00 80.06 97 TRP A N 1
ATOM 735 C CA . TRP A 1 97 ? -3.512 3.561 1.553 1.00 80.06 97 TRP A CA 1
ATOM 736 C C . TRP A 1 97 ? -3.170 4.394 0.335 1.00 80.06 97 TRP A C 1
ATOM 738 O O . TRP A 1 97 ? -3.991 4.531 -0.566 1.00 80.06 97 TRP A O 1
ATOM 748 N N . GLN A 1 98 ? -1.959 4.936 0.331 1.00 77.94 98 GLN A N 1
ATOM 749 C CA . GLN A 1 98 ? -1.452 5.757 -0.753 1.00 77.94 98 GLN A CA 1
ATOM 750 C C . GLN A 1 98 ? -0.023 5.347 -1.095 1.00 77.94 98 GLN A C 1
ATOM 752 O O . GLN A 1 98 ? 0.781 5.038 -0.209 1.00 77.94 98 GLN A O 1
ATOM 757 N N . ALA A 1 99 ? 0.274 5.375 -2.387 1.00 81.81 99 ALA A N 1
ATOM 758 C CA . ALA A 1 99 ? 1.627 5.525 -2.885 1.00 81.81 99 ALA A CA 1
ATOM 759 C C . ALA A 1 99 ? 1.763 6.977 -3.353 1.00 81.81 99 ALA A C 1
ATOM 761 O O . ALA A 1 99 ? 0.883 7.493 -4.036 1.00 81.81 99 ALA A O 1
ATOM 762 N N . THR A 1 100 ? 2.823 7.657 -2.945 1.00 82.25 100 THR A N 1
ATOM 763 C CA . THR A 1 100 ? 3.131 9.025 -3.369 1.00 82.25 100 THR A CA 1
ATOM 764 C C . THR A 1 100 ? 4.603 9.124 -3.730 1.00 82.25 100 THR A C 1
ATOM 766 O O . THR A 1 100 ? 5.389 8.228 -3.439 1.00 82.25 100 THR A O 1
ATOM 769 N N . VAL A 1 101 ? 4.983 10.232 -4.348 1.00 82.56 101 VAL A N 1
ATOM 770 C CA . VAL A 1 101 ? 6.361 10.522 -4.733 1.00 82.56 101 VAL A CA 1
ATOM 771 C C . VAL A 1 101 ? 6.869 11.655 -3.843 1.00 82.56 101 VAL A C 1
ATOM 773 O O . VAL A 1 101 ? 6.235 12.706 -3.759 1.00 82.56 101 VAL A O 1
ATOM 776 N N . GLU A 1 102 ? 7.977 11.437 -3.135 1.00 79.31 102 GLU A N 1
ATOM 77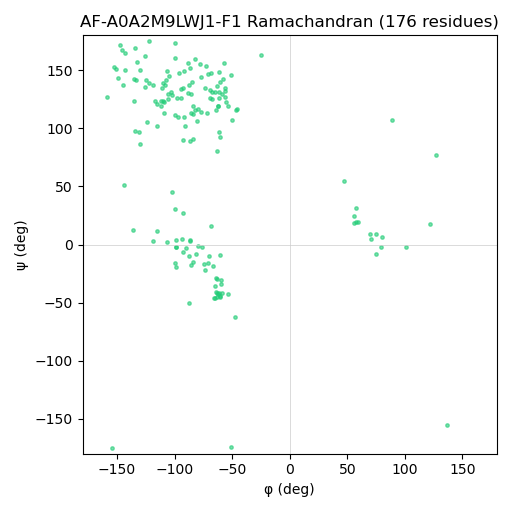7 C CA . GLU A 1 102 ? 8.612 12.468 -2.299 1.00 79.31 102 GLU A CA 1
ATOM 778 C C . GLU A 1 102 ? 9.816 13.120 -2.996 1.00 79.31 102 GLU A C 1
ATOM 780 O O . GLU A 1 102 ? 10.253 12.701 -4.067 1.00 79.31 102 GLU A O 1
ATOM 785 N N . ALA A 1 103 ? 10.378 14.165 -2.380 1.00 78.69 103 ALA A N 1
ATOM 786 C CA . ALA A 1 103 ? 11.607 14.784 -2.860 1.00 78.69 103 ALA A CA 1
ATOM 787 C C . ALA A 1 103 ? 12.740 13.746 -2.958 1.00 78.69 103 ALA A C 1
ATOM 789 O O . ALA A 1 103 ? 13.059 13.065 -1.980 1.00 78.69 103 ALA A O 1
ATOM 790 N N . ASN A 1 104 ? 13.377 13.659 -4.128 1.00 75.62 104 ASN A N 1
ATOM 791 C CA . ASN A 1 104 ? 14.478 12.732 -4.362 1.00 75.62 104 ASN A CA 1
ATOM 792 C C . ASN A 1 104 ? 15.670 13.053 -3.436 1.00 75.62 104 ASN A C 1
ATOM 794 O O . ASN A 1 104 ? 16.257 14.132 -3.512 1.00 75.62 104 ASN A O 1
ATOM 798 N N . ARG A 1 105 ? 16.054 12.092 -2.584 1.00 78.25 105 ARG A N 1
ATOM 799 C CA . ARG A 1 105 ? 17.176 12.202 -1.630 1.00 78.25 105 ARG A CA 1
ATOM 800 C C . ARG A 1 105 ? 18.463 11.516 -2.107 1.00 78.25 105 ARG A C 1
ATOM 802 O O . ARG A 1 105 ? 19.241 11.026 -1.296 1.00 78.25 105 ARG A O 1
ATOM 809 N N . GLY A 1 106 ? 18.684 11.465 -3.419 1.00 78.06 106 GLY A N 1
ATOM 810 C CA . GLY A 1 106 ? 19.880 10.887 -4.043 1.00 78.06 106 GLY A CA 1
ATOM 811 C C . GLY A 1 106 ? 19.696 9.475 -4.606 1.00 78.06 106 GLY A C 1
ATOM 812 O O . GLY A 1 106 ? 20.620 8.962 -5.231 1.00 78.06 106 GLY A O 1
ATOM 813 N N . SER A 1 107 ? 18.509 8.885 -4.457 1.00 82.38 107 SER A N 1
ATOM 814 C CA . SER A 1 107 ? 18.152 7.585 -5.032 1.00 82.38 107 SER A CA 1
ATOM 815 C C . SER A 1 107 ? 17.723 7.727 -6.499 1.00 82.38 107 SER A C 1
ATOM 817 O O . SER A 1 107 ? 17.386 8.819 -6.981 1.00 82.38 107 SER A O 1
ATOM 819 N N . ASP A 1 108 ? 17.776 6.638 -7.249 1.00 74.94 108 ASP A N 1
ATOM 820 C CA . ASP A 1 108 ? 17.142 6.523 -8.558 1.00 74.94 108 ASP A CA 1
ATOM 821 C C . ASP A 1 108 ? 15.685 6.059 -8.474 1.00 74.94 108 ASP A C 1
ATOM 823 O O . ASP A 1 108 ? 14.990 6.230 -9.465 1.00 74.94 108 ASP A O 1
ATOM 827 N N . HIS A 1 109 ? 15.224 5.625 -7.293 1.00 84.62 109 HIS A N 1
ATOM 828 C CA . HIS A 1 109 ? 13.828 5.337 -6.938 1.00 84.62 109 HIS A CA 1
ATOM 829 C C . HIS A 1 109 ? 13.401 6.112 -5.680 1.00 84.62 109 HIS A C 1
ATOM 831 O O . HIS A 1 109 ? 14.148 6.155 -4.698 1.00 84.62 109 HIS A O 1
ATOM 837 N N . TRP A 1 110 ? 12.217 6.724 -5.663 1.00 83.31 110 TRP A N 1
ATOM 838 C CA . TRP A 1 110 ? 11.742 7.515 -4.513 1.00 83.31 110 TRP A CA 1
ATOM 839 C C . TRP A 1 110 ? 10.226 7.413 -4.241 1.00 83.31 110 TRP A C 1
ATOM 841 O O . TRP A 1 110 ? 9.551 8.437 -4.072 1.00 83.31 110 TRP A O 1
ATOM 851 N N . PRO A 1 111 ? 9.667 6.192 -4.140 1.00 80.94 111 PRO A N 1
ATOM 852 C CA . PRO A 1 111 ? 8.306 6.019 -3.651 1.00 80.94 111 PRO A CA 1
ATOM 853 C C . PRO A 1 111 ? 8.202 6.301 -2.147 1.00 80.94 111 PRO A C 1
ATOM 855 O O . PRO A 1 111 ? 9.087 5.970 -1.356 1.00 80.94 111 PRO A O 1
ATOM 858 N N . TYR A 1 112 ? 7.056 6.828 -1.739 1.00 75.94 112 TYR A N 1
ATOM 859 C CA . TYR A 1 112 ? 6.595 6.849 -0.360 1.00 75.94 112 TYR A CA 1
ATOM 860 C C . TYR A 1 112 ? 5.304 6.040 -0.257 1.00 75.94 112 TYR A C 1
ATOM 862 O O . TYR A 1 112 ? 4.318 6.326 -0.936 1.00 75.94 112 TYR A O 1
ATOM 870 N N . PHE A 1 113 ? 5.297 5.039 0.621 1.00 79.88 113 PHE A N 1
ATOM 871 C CA . PHE A 1 113 ? 4.113 4.242 0.923 1.00 79.88 113 PHE A CA 1
ATOM 872 C C . PHE A 1 113 ? 3.617 4.583 2.316 1.00 79.88 113 PHE A C 1
ATOM 874 O O . PHE A 1 113 ? 4.337 4.430 3.303 1.00 79.88 113 PHE A O 1
ATOM 881 N N . GLY A 1 114 ? 2.367 5.019 2.404 1.00 69.19 114 GLY A N 1
ATOM 882 C CA . GLY A 1 114 ? 1.785 5.427 3.669 1.00 69.19 114 GLY A CA 1
ATOM 883 C C . GLY A 1 114 ? 0.300 5.143 3.743 1.00 69.19 114 GLY A C 1
ATOM 884 O O . GLY A 1 114 ? -0.356 4.774 2.767 1.00 69.19 114 GLY A O 1
ATOM 885 N N . SER A 1 115 ? -0.251 5.341 4.935 1.00 65.88 115 SER A N 1
ATOM 886 C CA . SER A 1 115 ? -1.691 5.460 5.080 1.00 65.88 115 SER A CA 1
ATOM 887 C C . SER A 1 115 ? -2.102 6.926 5.010 1.00 65.88 115 SER A C 1
ATOM 889 O O . SER A 1 115 ? -1.521 7.741 5.725 1.00 65.88 115 SER A O 1
ATOM 891 N N . LEU A 1 116 ? -3.152 7.246 4.249 1.00 55.91 116 LEU A N 1
ATOM 892 C CA . LEU A 1 116 ? -3.939 8.455 4.469 1.00 55.91 116 LEU A CA 1
ATOM 893 C C . LEU A 1 116 ? -4.531 8.381 5.877 1.00 55.91 116 LEU A C 1
ATOM 895 O O . LEU A 1 116 ? -5.608 7.828 6.119 1.00 55.91 116 LEU A O 1
ATOM 899 N N . GLN A 1 117 ? -3.805 8.942 6.831 1.00 49.66 117 GLN A N 1
ATOM 900 C CA . GLN A 1 117 ? -4.401 9.431 8.050 1.00 49.66 117 GLN A CA 1
ATOM 901 C C . GLN A 1 117 ? -4.883 10.828 7.695 1.00 49.66 117 GLN A C 1
ATOM 903 O O . GLN A 1 117 ? -4.116 11.783 7.766 1.00 49.66 117 GLN A O 1
ATOM 908 N N . ALA A 1 118 ? -6.139 10.938 7.240 1.00 43.72 118 ALA A N 1
ATOM 909 C CA . ALA A 1 118 ? -6.811 12.230 7.234 1.00 43.72 118 ALA A CA 1
ATOM 910 C C . ALA A 1 118 ? -6.543 12.835 8.612 1.00 43.72 118 ALA A C 1
ATOM 912 O O . ALA A 1 118 ? -6.877 12.205 9.625 1.00 43.72 118 ALA A O 1
ATOM 913 N N . GLY A 1 119 ? -5.822 13.955 8.634 1.00 45.06 119 GLY A N 1
ATOM 914 C CA . GLY A 1 119 ? -5.453 14.662 9.845 1.00 45.06 119 GLY A CA 1
ATOM 915 C C . GLY A 1 119 ? -6.718 15.146 10.529 1.00 45.06 119 GLY A C 1
ATOM 916 O O . GLY A 1 119 ? -7.105 16.297 10.396 1.00 45.06 119 GLY A O 1
ATOM 917 N N . ALA A 1 120 ? -7.388 14.260 11.258 1.00 41.09 120 ALA A N 1
ATOM 918 C CA . ALA A 1 120 ? -8.103 14.689 12.430 1.00 41.09 120 ALA A CA 1
ATOM 919 C C . ALA A 1 120 ? -7.013 15.251 13.341 1.00 41.09 120 ALA A C 1
ATOM 921 O O . ALA A 1 120 ? -5.981 14.597 13.528 1.00 41.09 120 ALA A O 1
ATOM 922 N N . GLY A 1 121 ? -7.229 16.447 13.882 1.00 49.97 121 GLY A N 1
ATOM 923 C CA . GLY A 1 121 ? -6.476 16.908 15.041 1.00 49.97 121 GLY A CA 1
ATOM 924 C C . GLY A 1 121 ? -6.508 15.863 16.166 1.00 49.97 121 GLY A C 1
ATOM 925 O O . GLY A 1 121 ? -7.012 14.748 15.977 1.00 49.97 121 GLY A O 1
ATOM 926 N N . PRO A 1 122 ? -5.970 16.183 17.349 1.00 55.88 122 PRO A N 1
ATOM 927 C CA . PRO A 1 122 ? -6.030 15.261 18.472 1.00 55.88 122 PRO A CA 1
ATOM 928 C C . PRO A 1 122 ? -7.450 14.699 18.587 1.00 55.88 122 PRO A C 1
ATOM 930 O O . PRO A 1 122 ? -8.414 15.454 18.677 1.00 55.88 122 PRO A O 1
ATOM 933 N N . ARG A 1 123 ? -7.592 13.381 18.414 1.00 58.56 123 ARG A N 1
ATOM 934 C CA . ARG A 1 123 ? -8.911 12.756 18.473 1.00 58.56 123 ARG A CA 1
ATOM 935 C C . ARG A 1 123 ? -9.385 12.885 19.905 1.00 58.56 123 ARG A C 1
ATOM 937 O O . ARG A 1 123 ? -8.631 12.513 20.800 1.00 58.56 123 ARG A O 1
ATOM 944 N N . ASP A 1 124 ? -10.614 13.342 20.095 1.00 72.00 124 ASP A N 1
ATOM 945 C CA . ASP A 1 124 ? -11.253 13.237 21.396 1.00 72.00 124 ASP A CA 1
ATOM 946 C C . ASP A 1 124 ? -11.382 11.753 21.747 1.00 72.00 124 ASP A C 1
ATOM 948 O O . ASP A 1 124 ? -11.986 10.952 21.025 1.00 72.00 124 ASP A O 1
ATOM 952 N N . LEU A 1 125 ? -10.743 11.373 22.842 1.00 73.94 125 LEU A N 1
ATOM 953 C CA . LEU A 1 125 ? -10.772 10.047 23.422 1.00 73.94 125 LEU A CA 1
ATOM 954 C C . LEU A 1 125 ? -11.659 10.079 24.659 1.00 73.94 125 LEU A C 1
ATOM 956 O O . LEU A 1 125 ? -11.658 11.032 25.437 1.00 73.94 125 LEU A O 1
ATOM 960 N N . THR A 1 126 ? -12.368 8.980 24.876 1.00 80.38 126 THR A N 1
ATOM 961 C CA . THR A 1 126 ? -12.976 8.672 26.167 1.00 80.38 126 THR A CA 1
ATOM 962 C C . THR A 1 126 ? -12.056 7.709 26.905 1.00 80.38 126 THR A C 1
ATOM 964 O O . THR A 1 126 ? -11.697 6.660 26.370 1.00 80.38 126 THR A O 1
ATOM 967 N N . VAL A 1 127 ? -11.667 8.061 28.132 1.00 82.62 127 VAL A N 1
ATOM 968 C CA . VAL A 1 127 ? -10.885 7.185 29.014 1.00 82.62 127 VAL A CA 1
ATOM 969 C C . VAL A 1 127 ? -11.840 6.535 30.007 1.00 82.62 127 VAL A C 1
ATOM 971 O O . VAL A 1 127 ? -12.383 7.221 30.870 1.00 82.62 127 VAL A O 1
ATOM 974 N N . THR A 1 128 ? -12.038 5.222 29.894 1.00 85.75 128 THR A N 1
ATOM 975 C CA . THR A 1 128 ? -12.951 4.449 30.751 1.00 85.75 128 THR A CA 1
ATOM 976 C C . THR A 1 128 ? -12.166 3.512 31.664 1.00 85.75 128 THR A C 1
ATOM 978 O O . THR 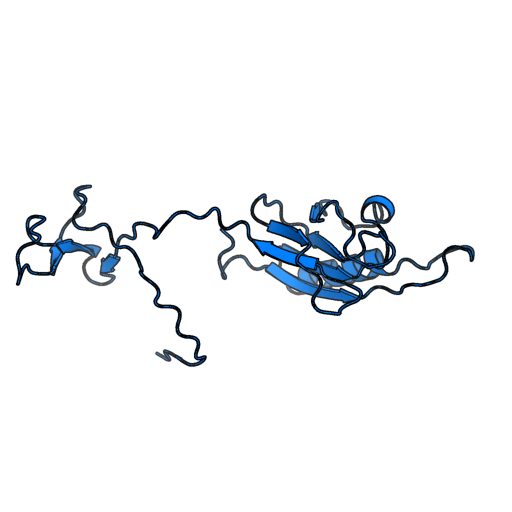A 1 128 ? -11.255 2.811 31.221 1.00 85.75 128 THR A O 1
ATOM 981 N N . SER A 1 129 ? -12.522 3.470 32.947 1.00 77.56 129 SER A N 1
ATOM 982 C CA . SER A 1 129 ? -11.946 2.515 33.892 1.00 77.56 129 SER A CA 1
ATOM 983 C C . SER A 1 129 ? -12.412 1.098 33.578 1.00 77.56 129 SER A C 1
ATOM 985 O O . SER A 1 129 ? -13.610 0.825 33.575 1.00 77.56 129 SER A O 1
ATOM 987 N N . GLY A 1 130 ? -11.472 0.167 33.407 1.00 68.69 130 GLY A N 1
ATOM 988 C CA . GLY A 1 130 ? -11.800 -1.254 33.260 1.00 68.69 130 GLY A CA 1
ATOM 989 C C . GLY A 1 130 ? -12.397 -1.893 34.522 1.00 68.69 130 GLY A C 1
ATOM 990 O O . GLY A 1 130 ? -13.015 -2.946 34.418 1.00 68.69 130 GLY A O 1
ATOM 991 N N . LEU A 1 131 ? -12.231 -1.269 35.698 1.00 80.31 131 LEU A N 1
ATOM 992 C CA . LEU A 1 131 ? -12.765 -1.770 36.969 1.00 80.31 131 LEU A CA 1
ATOM 993 C C . LEU A 1 131 ? -14.197 -1.286 37.224 1.00 80.31 131 LEU A C 1
ATOM 995 O O . LEU A 1 131 ? -15.058 -2.087 37.570 1.00 80.31 131 LEU A O 1
ATOM 999 N N . SER A 1 132 ? -14.444 0.022 37.090 1.00 86.38 132 SER A N 1
ATOM 1000 C CA . SER A 1 132 ? -15.738 0.633 37.435 1.00 86.38 132 SER A CA 1
ATOM 1001 C C . SER A 1 132 ? -16.646 0.897 36.232 1.00 86.38 132 SER A C 1
ATOM 1003 O O . SER A 1 132 ? -17.833 1.149 36.416 1.00 86.38 132 SER A O 1
ATOM 1005 N N . GLY A 1 133 ? -16.116 0.875 35.004 1.00 86.19 133 GLY A N 1
ATOM 1006 C CA . GLY A 1 133 ? -16.850 1.262 33.794 1.00 86.19 133 GLY A CA 1
ATOM 1007 C C . GLY A 1 133 ? -17.141 2.766 33.682 1.00 86.19 133 GLY A C 1
ATOM 1008 O O . GLY A 1 133 ? -17.834 3.183 32.758 1.00 86.19 133 GLY A O 1
ATOM 1009 N N . LEU A 1 134 ? -16.629 3.583 34.608 1.00 85.88 134 LEU A N 1
ATOM 1010 C CA . LEU A 1 134 ? -16.816 5.036 34.637 1.00 85.88 134 LEU A CA 1
ATOM 1011 C C . LEU A 1 134 ? -15.739 5.765 33.823 1.00 85.88 134 LEU A C 1
ATOM 1013 O O . LEU A 1 134 ? -14.629 5.254 33.650 1.00 85.88 134 LEU A O 1
ATOM 1017 N N . ASN A 1 135 ? -16.055 6.976 33.361 1.00 90.31 135 ASN A N 1
ATOM 1018 C CA . ASN A 1 135 ? -15.160 7.785 32.532 1.00 90.31 135 ASN A CA 1
ATOM 1019 C C . ASN A 1 135 ? -14.360 8.793 33.359 1.00 90.31 135 ASN A C 1
ATOM 1021 O O . ASN A 1 135 ? -14.866 9.316 34.351 1.00 90.31 135 ASN A O 1
ATOM 1025 N N . LEU A 1 136 ? -13.136 9.087 32.917 1.00 88.94 136 LEU A N 1
ATOM 1026 C CA . LEU A 1 136 ? -12.308 10.177 33.432 1.00 88.94 136 LEU A CA 1
ATOM 1027 C C . LEU A 1 136 ? -12.945 11.531 33.072 1.00 88.94 136 LEU A C 1
ATOM 1029 O O . LEU A 1 136 ? -13.219 11.784 31.898 1.00 88.94 136 LEU A O 1
ATOM 1033 N N . ASP A 1 137 ? -13.178 12.383 34.065 1.00 91.62 137 ASP A N 1
ATOM 1034 C CA . ASP A 1 137 ? -14.032 13.573 33.956 1.00 91.62 137 ASP A CA 1
ATOM 1035 C C . ASP A 1 137 ? -13.460 14.726 34.807 1.00 91.62 137 ASP A C 1
ATOM 1037 O O . ASP A 1 137 ? -12.983 14.501 35.920 1.00 91.62 137 ASP A O 1
ATOM 1041 N N . VAL A 1 138 ? -13.455 15.955 34.286 1.00 92.31 138 VAL A N 1
ATOM 1042 C CA . VAL A 1 138 ? -13.045 17.158 35.030 1.00 92.31 138 VAL A CA 1
ATOM 1043 C C . VAL A 1 138 ? -14.232 17.667 35.844 1.00 92.31 138 VAL A C 1
ATOM 1045 O O . VAL A 1 138 ? -15.258 18.051 35.275 1.00 92.31 138 VAL A O 1
ATOM 1048 N N . PHE A 1 139 ? -14.087 17.704 37.172 1.00 90.12 139 PHE A N 1
ATOM 1049 C CA . PHE A 1 139 ? -15.187 18.018 38.082 1.00 90.12 139 PHE A CA 1
ATOM 1050 C C . PHE A 1 139 ? -15.847 19.366 37.748 1.00 90.12 139 PHE A C 1
ATOM 1052 O O . PHE A 1 139 ? -15.191 20.407 37.725 1.00 90.12 139 PHE A O 1
ATOM 1059 N N . HIS A 1 140 ? -17.161 19.331 37.493 1.00 88.75 140 HIS A N 1
ATOM 1060 C CA . HIS A 1 140 ? -17.992 20.497 37.152 1.00 88.75 140 HIS A CA 1
ATOM 1061 C C . HIS A 1 140 ? -17.511 21.310 35.934 1.00 88.75 140 HIS A C 1
ATOM 1063 O O . HIS A 1 140 ? -17.816 22.496 35.839 1.00 88.75 140 HIS A O 1
ATOM 1069 N N . GLU A 1 141 ? -16.755 20.701 35.015 1.00 86.75 141 GLU A N 1
ATOM 1070 C CA . GLU A 1 141 ? -16.198 21.389 33.834 1.00 86.75 141 GLU A CA 1
ATOM 1071 C C . GLU A 1 141 ? -15.310 22.599 34.197 1.00 86.75 141 GLU A C 1
ATOM 1073 O O . GLU A 1 141 ? -15.070 23.490 33.382 1.00 86.75 141 GLU A O 1
ATOM 1078 N N . SER A 1 142 ? -14.826 22.648 35.441 1.00 87.81 142 SER A N 1
ATOM 1079 C CA . SER A 1 142 ? -14.069 23.781 35.955 1.00 87.81 142 SER A CA 1
ATOM 1080 C C . SER A 1 142 ? -12.657 23.807 35.371 1.00 87.81 142 SER A C 1
ATOM 1082 O O . SER A 1 142 ? -11.952 22.801 35.343 1.00 87.81 142 SER A O 1
ATOM 1084 N N . LEU A 1 143 ? -12.224 24.994 34.947 1.00 87.62 143 LEU A N 1
ATOM 1085 C CA . LEU A 1 143 ? -10.853 25.261 34.500 1.00 87.62 143 LEU A CA 1
ATOM 1086 C C . LEU A 1 143 ? -9.994 25.906 35.598 1.00 87.62 143 LEU A C 1
ATOM 1088 O O . LEU A 1 143 ? -8.863 26.305 35.337 1.00 87.62 143 LEU A O 1
ATOM 1092 N N . GLY A 1 144 ? -10.539 26.064 36.808 1.00 90.50 144 GLY A N 1
ATOM 1093 C CA . GLY A 1 144 ? -9.823 26.671 37.926 1.00 90.50 144 GLY A CA 1
ATOM 1094 C C . GLY A 1 144 ? -8.668 25.801 38.420 1.00 90.50 144 GLY A C 1
ATOM 1095 O O . GLY A 1 144 ? -8.755 24.568 38.417 1.00 90.50 144 GLY A O 1
ATOM 1096 N N . ASP A 1 145 ? -7.608 26.447 38.899 1.00 86.19 145 ASP A N 1
ATOM 1097 C CA . ASP A 1 145 ? -6.468 25.761 39.503 1.00 86.19 145 ASP A CA 1
ATOM 1098 C C . ASP A 1 145 ? -6.912 24.865 40.665 1.00 86.19 145 ASP A C 1
ATOM 1100 O O . ASP A 1 145 ? -7.721 25.249 41.511 1.00 86.19 145 ASP A O 1
ATOM 1104 N N . GLY A 1 146 ? -6.381 23.642 40.698 1.00 88.25 146 GLY A N 1
ATOM 1105 C CA . GLY A 1 146 ? -6.750 22.640 41.698 1.00 88.25 146 GLY A CA 1
ATOM 1106 C C . GLY A 1 146 ? -8.065 21.906 41.417 1.00 88.25 146 GLY A C 1
ATOM 1107 O O . GLY A 1 146 ? -8.487 21.108 42.251 1.00 88.25 146 GLY A O 1
ATOM 1108 N N . THR A 1 147 ? -8.707 22.115 40.260 1.00 91.12 147 THR A N 1
ATOM 1109 C CA . THR A 1 147 ? -9.876 21.311 39.870 1.00 91.12 147 THR A CA 1
ATOM 1110 C C . THR A 1 147 ? -9.509 19.826 39.802 1.00 91.12 147 THR A C 1
ATOM 1112 O O . THR A 1 147 ? -8.526 19.431 39.176 1.00 91.12 147 THR A O 1
ATOM 1115 N N . HIS A 1 148 ? -10.316 18.989 40.455 1.00 91.19 148 HIS A N 1
ATOM 1116 C CA . HIS A 1 148 ? -10.092 17.550 40.501 1.00 91.19 148 HIS A CA 1
ATOM 1117 C C . HIS A 1 148 ? -10.511 16.859 39.200 1.00 91.19 148 HIS A C 1
ATOM 1119 O O . HIS A 1 148 ? -11.542 17.178 38.604 1.00 91.19 148 HIS A O 1
ATOM 1125 N N . VAL A 1 149 ? -9.751 15.828 38.833 1.00 90.88 149 VAL A N 1
ATOM 1126 C CA . VAL A 1 149 ? -10.163 14.829 37.846 1.00 90.88 149 VAL A CA 1
ATOM 1127 C C . VAL A 1 149 ? -10.784 13.648 38.594 1.00 90.88 149 VAL A C 1
ATOM 1129 O O . VAL A 1 149 ? -10.174 13.098 39.512 1.00 90.88 149 VAL A O 1
ATOM 1132 N N . ILE A 1 150 ? -12.005 13.275 38.226 1.00 91.75 150 ILE A N 1
ATOM 1133 C CA . ILE A 1 150 ? -12.822 12.254 38.889 1.00 91.75 150 ILE A CA 1
ATOM 1134 C C . ILE A 1 150 ? -13.224 11.135 37.918 1.00 91.75 150 ILE A C 1
ATOM 1136 O O . ILE A 1 150 ? -12.949 11.191 36.720 1.00 91.75 150 ILE A O 1
ATOM 1140 N N . GLN A 1 151 ? -13.887 10.103 38.446 1.00 91.94 151 GLN A N 1
ATOM 1141 C CA . GLN A 1 151 ? -14.611 9.110 37.654 1.00 91.94 151 GLN A CA 1
ATOM 1142 C C . GLN A 1 151 ? -16.110 9.400 37.714 1.00 91.94 151 GLN A C 1
ATOM 1144 O O . GLN A 1 151 ? -16.664 9.530 38.807 1.00 91.94 151 GLN A O 1
ATOM 1149 N N . TYR A 1 152 ? -16.775 9.474 36.562 1.00 89.94 152 TYR A N 1
ATOM 1150 C CA . TYR A 1 152 ? -18.200 9.797 36.503 1.00 89.94 152 TYR A CA 1
ATOM 1151 C C . TYR A 1 152 ? -18.948 9.026 35.412 1.00 89.94 152 TYR A C 1
ATOM 1153 O O . TYR A 1 152 ? -18.351 8.406 34.527 1.00 89.94 152 TYR A O 1
ATOM 1161 N N . HIS A 1 153 ? -20.280 9.022 35.503 1.00 87.69 153 HIS A N 1
ATOM 1162 C CA . HIS A 1 153 ? -21.132 8.340 34.535 1.00 87.69 153 HIS A CA 1
ATOM 1163 C C . HIS A 1 153 ? -21.168 9.088 33.195 1.00 87.69 153 HIS A C 1
ATOM 1165 O O . HIS A 1 153 ? -20.976 10.301 33.122 1.00 87.69 153 HIS A O 1
ATOM 1171 N N . THR A 1 154 ? -21.421 8.354 32.111 1.00 77.38 154 THR A N 1
ATOM 1172 C CA . THR A 1 154 ? -21.464 8.933 30.761 1.00 77.38 154 THR A CA 1
ATOM 1173 C C . THR A 1 154 ? -22.720 9.795 30.600 1.00 77.38 154 THR A C 1
ATOM 1175 O O . THR A 1 154 ? -23.823 9.259 30.591 1.00 77.38 154 THR A O 1
ATOM 1178 N N . THR A 1 155 ? -22.563 11.116 30.443 1.00 74.06 155 THR A N 1
ATOM 1179 C CA . THR A 1 155 ? -23.683 12.063 30.220 1.00 74.06 155 THR A CA 1
ATOM 1180 C C . THR A 1 155 ? -23.621 12.825 28.890 1.00 74.06 155 THR A C 1
ATOM 1182 O O . THR A 1 155 ? -24.436 13.707 28.658 1.00 74.06 155 THR A O 1
ATOM 1185 N N . GLY A 1 156 ? -22.640 12.550 28.022 1.00 70.81 156 GLY A N 1
ATOM 1186 C CA . GLY A 1 156 ? -22.423 13.291 26.764 1.00 70.81 156 GLY A CA 1
ATOM 1187 C C . GLY A 1 156 ? -21.794 14.694 26.890 1.00 70.81 156 GLY A C 1
ATOM 1188 O O . GLY A 1 156 ? -21.412 15.263 25.877 1.00 70.81 156 GLY A O 1
ATOM 1189 N N . ALA A 1 157 ? -21.639 15.230 28.105 1.00 77.69 157 ALA A N 1
ATOM 1190 C CA . ALA A 1 157 ? -20.878 16.453 28.401 1.00 77.69 157 ALA A CA 1
ATOM 1191 C C . ALA A 1 157 ? -19.402 16.407 27.943 1.00 77.69 157 ALA A C 1
ATOM 1193 O O . ALA A 1 157 ? -18.831 15.322 27.792 1.00 77.69 157 ALA A O 1
ATOM 1194 N N . THR A 1 158 ? -18.809 17.585 27.720 1.00 82.06 158 THR A N 1
ATOM 1195 C CA . THR A 1 158 ? -17.508 17.800 27.051 1.00 82.06 158 THR A CA 1
ATOM 1196 C C . THR A 1 158 ? -16.299 17.699 27.981 1.00 82.06 158 THR A C 1
ATOM 1198 O O . THR A 1 158 ? -15.185 17.464 27.520 1.00 82.06 158 THR A O 1
ATOM 1201 N N . ASN A 1 159 ? -16.500 17.786 29.293 1.00 81.88 159 ASN A N 1
ATOM 1202 C CA . ASN A 1 159 ? -15.473 17.707 30.339 1.00 81.88 159 ASN A CA 1
ATOM 1203 C C . ASN A 1 159 ? -14.809 16.321 30.519 1.00 81.88 159 ASN A C 1
ATOM 1205 O O . ASN A 1 159 ? -14.159 16.057 31.528 1.00 81.88 159 ASN A O 1
ATOM 1209 N N . ARG A 1 160 ? -14.970 15.431 29.541 1.00 76.81 160 ARG A N 1
ATOM 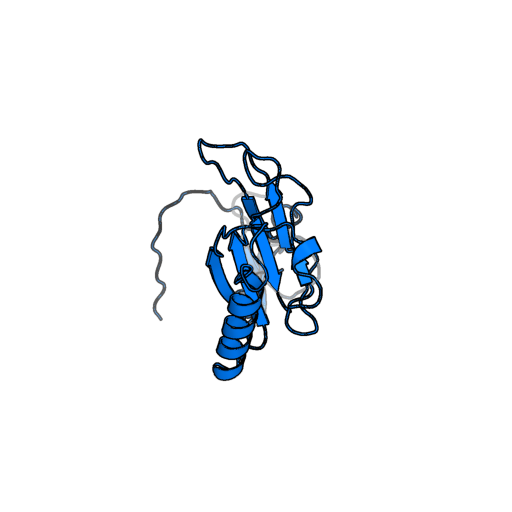1210 C CA . ARG A 1 160 ? -14.407 14.070 29.466 1.00 76.81 160 ARG A CA 1
ATOM 1211 C C . ARG A 1 160 ? -13.834 13.741 28.087 1.00 76.81 160 ARG A C 1
ATOM 1213 O O . ARG A 1 160 ? -13.610 12.570 27.775 1.00 76.81 160 ARG A O 1
ATOM 1220 N N . LEU A 1 161 ? -13.680 14.761 27.243 1.00 79.69 161 LEU A N 1
ATOM 1221 C CA . LEU A 1 161 ? -13.023 14.660 25.948 1.00 79.69 161 LEU A CA 1
ATOM 1222 C C . LEU A 1 161 ? -11.525 14.849 26.172 1.00 79.69 161 LEU A C 1
ATOM 1224 O O . LEU A 1 161 ? -11.074 15.917 26.581 1.00 79.69 161 LEU A O 1
ATOM 1228 N N . TRP A 1 162 ? -10.763 13.784 25.947 1.00 79.88 162 TRP A N 1
ATOM 1229 C CA . TRP A 1 162 ? -9.326 13.773 26.183 1.00 79.88 162 TRP A CA 1
ATOM 1230 C C . TRP A 1 162 ? -8.579 13.669 24.869 1.00 79.88 162 TRP A C 1
ATOM 1232 O O . TRP A 1 162 ? -8.741 12.713 24.122 1.00 79.88 162 TRP A O 1
ATOM 1242 N N . ALA A 1 163 ? -7.698 14.617 24.611 1.00 74.44 163 ALA A N 1
ATOM 1243 C CA . ALA A 1 163 ? -6.770 14.544 23.502 1.00 74.44 163 ALA A CA 1
ATOM 1244 C C . ALA A 1 163 ? -5.442 13.948 23.979 1.00 74.44 163 ALA A C 1
ATOM 1246 O O . ALA A 1 163 ? -4.885 14.380 24.988 1.00 74.44 163 ALA A O 1
ATOM 1247 N N . TRP A 1 164 ? -4.884 12.997 23.230 1.00 70.44 164 TRP A N 1
ATOM 1248 C CA . TRP A 1 164 ? -3.479 12.639 23.414 1.00 70.44 164 TRP A CA 1
ATOM 1249 C C . TRP A 1 164 ? -2.601 13.665 22.690 1.00 70.44 164 TRP A C 1
ATOM 1251 O O . TRP A 1 164 ? -2.529 13.668 21.460 1.00 70.44 164 TRP A O 1
ATOM 1261 N N . SER A 1 165 ? -1.932 14.542 23.440 1.00 63.16 165 SER A N 1
ATOM 1262 C CA . SER A 1 165 ? -0.867 15.393 22.907 1.00 63.16 165 SER A CA 1
ATOM 1263 C C . SER A 1 165 ? 0.451 14.623 22.968 1.00 63.16 165 SER A C 1
ATOM 1265 O O . SER A 1 165 ? 1.169 14.666 23.968 1.00 63.16 165 SER A O 1
ATOM 1267 N N . GLY A 1 166 ? 0.764 13.867 21.919 1.00 53.34 166 GLY A N 1
ATOM 1268 C CA . GLY A 1 166 ? 2.084 13.264 21.797 1.00 53.34 166 GLY A CA 1
ATOM 1269 C C . GLY A 1 166 ? 3.144 14.350 21.677 1.00 53.34 166 GLY A C 1
ATOM 1270 O O . GLY A 1 166 ? 3.161 15.075 20.687 1.00 53.34 166 GLY A O 1
ATOM 1271 N N . THR A 1 167 ? 4.051 14.465 22.643 1.00 47.88 167 THR A N 1
ATOM 1272 C CA . THR A 1 167 ? 5.322 15.142 22.385 1.00 47.88 167 THR A CA 1
ATOM 1273 C C . THR A 1 167 ? 6.183 14.167 21.603 1.00 47.88 167 THR A C 1
ATOM 1275 O O . THR A 1 167 ? 6.533 13.104 22.116 1.00 47.88 167 THR A O 1
ATOM 1278 N N . ALA A 1 168 ? 6.491 14.491 20.349 1.00 43.59 168 ALA A N 1
ATOM 1279 C CA . ALA A 1 168 ? 7.465 13.738 19.580 1.00 43.59 168 ALA A CA 1
ATOM 1280 C C . ALA A 1 168 ? 8.828 13.830 20.284 1.00 43.59 168 ALA A C 1
ATOM 1282 O O . 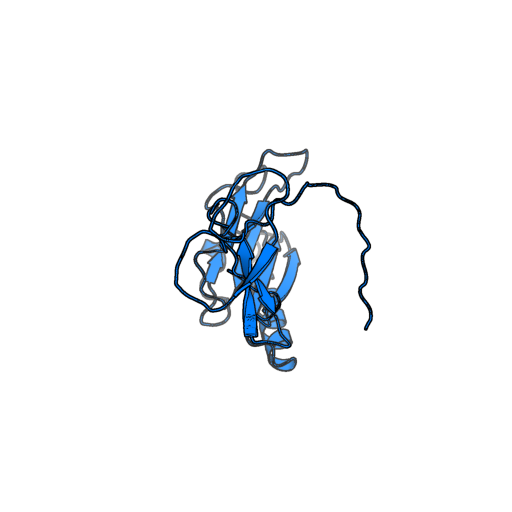ALA A 1 168 ? 9.565 14.796 20.121 1.00 43.59 168 ALA A O 1
ATOM 1283 N N . SER A 1 169 ? 9.155 12.824 21.085 1.00 42.81 169 SER A N 1
ATOM 1284 C CA . SER A 1 169 ? 10.532 12.473 21.392 1.00 42.81 169 SER A CA 1
ATOM 1285 C C . SER A 1 169 ? 10.708 11.014 21.014 1.00 42.81 169 SER A C 1
ATOM 1287 O O . SER A 1 169 ? 10.206 10.115 21.691 1.00 42.81 169 SER A O 1
ATOM 1289 N N . GLU A 1 170 ? 11.397 10.788 19.899 1.00 43.91 170 GLU A N 1
ATOM 1290 C CA . GLU A 1 170 ? 11.994 9.496 19.610 1.00 43.91 170 GLU A CA 1
ATOM 1291 C C . GLU A 1 170 ? 12.871 9.075 20.794 1.00 43.91 170 GLU A C 1
ATOM 1293 O O . GLU A 1 170 ? 13.847 9.730 21.144 1.00 43.91 170 GLU A O 1
ATOM 1298 N N . SER A 1 171 ? 12.534 7.951 21.407 1.00 39.62 171 SER A N 1
ATOM 1299 C CA . SER A 1 171 ? 13.513 6.905 21.681 1.00 39.62 171 SER A CA 1
ATOM 1300 C C . SER A 1 171 ? 12.765 5.596 21.883 1.00 39.62 171 SER A C 1
ATOM 1302 O O . SER A 1 171 ? 11.791 5.490 22.628 1.00 39.62 171 SER A O 1
ATOM 1304 N N . ALA A 1 172 ? 13.195 4.597 21.122 1.00 48.78 172 ALA A N 1
ATOM 1305 C CA . ALA A 1 172 ? 12.739 3.233 21.238 1.00 48.78 172 ALA A CA 1
ATOM 1306 C C . ALA A 1 172 ? 12.958 2.717 22.669 1.00 48.78 172 ALA A C 1
ATOM 1308 O O . ALA A 1 172 ? 14.063 2.805 23.198 1.00 48.78 172 ALA A O 1
ATOM 1309 N N . GLY A 1 173 ? 11.923 2.105 23.247 1.00 43.75 173 GLY A N 1
ATOM 1310 C CA . GLY A 1 173 ? 12.069 1.238 24.414 1.00 43.75 173 GLY A CA 1
ATOM 1311 C C . GLY A 1 173 ? 11.176 1.588 25.597 1.00 43.75 173 GLY A C 1
ATOM 1312 O O . GLY A 1 173 ? 11.659 2.045 26.623 1.00 43.75 173 GLY A O 1
ATOM 1313 N N . ALA A 1 174 ? 9.892 1.241 25.514 1.00 32.72 174 ALA A N 1
ATOM 1314 C CA . ALA A 1 174 ? 9.101 0.955 26.707 1.00 32.72 174 ALA A CA 1
ATOM 1315 C C . ALA A 1 174 ? 8.363 -0.372 26.497 1.00 32.72 174 ALA A C 1
ATOM 1317 O O . ALA A 1 174 ? 7.333 -0.446 25.829 1.00 32.72 174 ALA A O 1
ATOM 1318 N N . ARG A 1 175 ? 8.949 -1.452 27.027 1.00 36.0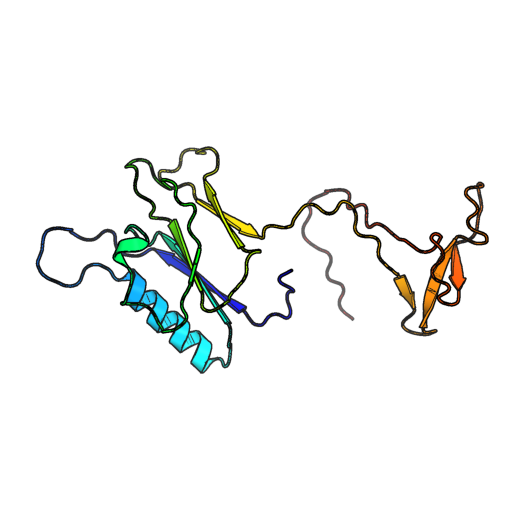9 175 ARG A N 1
ATOM 1319 C CA . ARG A 1 175 ? 8.251 -2.721 27.243 1.00 36.09 175 ARG A CA 1
ATOM 1320 C C . ARG A 1 175 ? 7.437 -2.578 28.528 1.00 36.09 175 ARG A C 1
ATOM 1322 O O . ARG A 1 175 ? 8.031 -2.461 29.592 1.00 36.09 175 ARG A O 1
ATOM 1329 N N . CYS A 1 176 ? 6.114 -2.658 28.437 1.00 30.88 176 CYS A N 1
ATOM 1330 C CA . CYS A 1 176 ? 5.302 -3.114 29.562 1.00 30.88 176 CYS A CA 1
ATOM 1331 C C . CYS A 1 176 ? 5.147 -4.627 29.418 1.00 30.88 176 CYS A C 1
ATOM 1333 O O . CYS A 1 176 ? 4.392 -5.103 28.571 1.00 30.88 176 CYS A O 1
ATOM 1335 N N . THR A 1 177 ? 5.913 -5.385 30.196 1.00 40.59 177 THR A N 1
ATOM 1336 C CA . THR A 1 177 ? 5.575 -6.777 30.502 1.00 40.59 177 THR A CA 1
ATOM 1337 C C . THR A 1 177 ? 4.621 -6.784 31.691 1.00 40.59 177 THR A C 1
ATOM 1339 O O . THR A 1 177 ? 4.790 -5.972 32.601 1.00 40.59 177 THR A O 1
ATOM 1342 N N . ALA A 1 178 ? 3.616 -7.658 31.623 1.00 40.59 178 ALA A N 1
ATOM 1343 C CA . ALA A 1 178 ? 2.689 -7.947 32.714 1.00 40.59 178 ALA A CA 1
ATOM 1344 C C . ALA A 1 178 ? 3.407 -8.493 33.956 1.00 40.59 178 ALA A C 1
ATOM 1346 O O . ALA A 1 178 ? 4.495 -9.095 33.780 1.00 40.59 178 ALA A O 1
#

Nearest PDB structures (foldseek):
  5mua-assembly1_B  TM=5.094E-01  e=3.006E-02  Cerioporus squamosus
  1v6u-assembly1_B  TM=8.040E-01  e=9.690E-01  Streptomyces olivaceoviridis
  7y78-assembly1_D  TM=3.778E-01  e=4.542E-01  Bacillus thuringiensis

Sequence (178 aa):
MVRSADHVLFASVHASAGNRNGGGRDADGPPLVRRFAAAAATRRIARWVALGDFNRDPGEQNGRLPAGTRIYNSEQATQRSEGELDYMFSNVDTQTWQATVEANRGSDHWPYFGSLQAGAGPRDLTVTSGLSGLNLDVFHESLGDGTHVIQYHTTGATNRLWAWSGTASESAGARCTA

Mean predicted aligned error: 15.74 Å

pLDDT: mean 76.91, std 16.93, range [30.88, 93.19]

Radius of gyration: 23.58 Å; Cα contacts (8 Å, |Δi|>4): 280; chains: 1; bounding box: 44×48×68 Å

Solvent-accessible surface area (backbone atoms only — not comparable to full-atom values): 11090 Å² total; per-residue (Å²): 131,92,54,98,83,66,54,64,48,79,42,83,44,76,31,56,73,50,70,93,87,62,94,83,80,59,65,47,36,41,60,51,51,46,54,48,54,50,54,32,52,78,68,71,33,90,30,42,37,43,31,39,38,40,56,47,46,72,79,80,54,65,92,59,56,60,88,72,59,41,80,40,57,50,93,48,54,23,31,82,89,66,44,36,26,47,35,31,42,22,63,61,89,67,88,41,59,43,30,40,72,57,86,75,86,81,60,63,62,34,66,39,79,48,64,60,68,76,82,67,67,68,57,74,35,78,53,64,40,91,85,77,71,29,30,47,27,38,52,89,64,51,86,54,91,88,57,52,78,44,76,39,78,93,77,87,66,69,47,34,61,40,59,73,82,78,75,91,68,94,70,93,82,82,85,84,75,134